Protein AF-A0A4W5LSY5-F1 (afdb_monomer)

Solvent-accessible surface area (backbone atoms only — not comparable to full-atom values): 12228 Å² total; per-residue (Å²): 112,78,74,50,32,33,84,91,42,57,64,73,54,24,40,56,47,40,54,52,48,24,56,45,24,57,75,40,75,76,63,89,66,45,65,59,53,52,45,72,42,43,55,82,35,62,44,92,88,44,58,68,70,41,32,51,39,46,38,52,29,52,27,24,40,42,63,31,48,46,79,80,46,57,73,52,45,33,53,54,48,46,53,61,67,71,50,79,75,55,84,86,47,49,65,52,51,49,50,31,51,30,45,67,15,65,42,31,52,43,54,80,68,37,63,93,53,46,43,63,50,50,55,54,42,59,72,77,52,77,46,48,72,54,33,52,25,48,27,29,26,40,66,63,42,38,84,59,33,62,93,48,36,49,62,50,52,53,52,47,40,49,46,57,76,68,60,86,55,65,64,41,39,56,36,42,50,48,31,54,31,28,32,39,78,60,74,52,67,42,78,90,37,47,65,58,48,52,56,40,40,66,55,46,36,73,38,78,92,39,24,68,63,33,50,54,40,51,53,48,43,52,67,73,76,104

pLDDT: mean 93.1, std 6.29, range [56.31, 98.56]

Secondary structure (DSSP, 8-state):
-GGGGSTTS-HHHHHHHHHHHHHHHHHSPPPTTHHHHHHHTTGGGSSTTS-HHHHHHHHHHHHHHHHHHGGGGTTHHHHHHHHHHH----GGGHHHHHHHHHHHTTTTT--TTTTTTHHHHHHHHHHH---HHHHHHHHHHHHHHGGGTGGGHHHHHHHHHHHHHH---HHHHHHHHHHHHHHHHTT---GGGHHHHHHHHHHHTTSGGGHHHHHHHHHHHHHHH-

Radius of gyration: 20.19 Å; Cα contacts (8 Å, |Δi|>4): 247; chains: 1; bounding box: 58×28×54 Å

Organism: NCBI:txid62062

Mean predicted aligned error: 4.37 Å

Structure (mmCIF, N/CA/C/O backbone):
data_AF-A0A4W5LSY5-F1
#
_entry.id   AF-A0A4W5LSY5-F1
#
loop_
_atom_site.group_PDB
_atom_site.id
_atom_site.type_symbol
_atom_site.label_atom_id
_atom_site.label_alt_id
_atom_site.label_comp_id
_atom_site.label_asym_id
_atom_site.label_entity_id
_atom_site.label_seq_id
_atom_site.pdbx_PDB_ins_code
_atom_site.Cartn_x
_atom_site.Cartn_y
_atom_site.Cartn_z
_atom_site.occupancy
_atom_site.B_iso_or_equiv
_atom_site.auth_seq_id
_atom_site.auth_comp_id
_atom_site.auth_asym_id
_atom_site.auth_atom_id
_atom_site.pdbx_PDB_model_num
ATOM 1 N N . SER A 1 1 ? -18.794 5.033 24.171 1.00 74.50 1 SER A N 1
ATOM 2 C CA . SER A 1 1 ? -18.333 3.796 24.847 1.00 74.50 1 SER A CA 1
ATOM 3 C C . SER A 1 1 ? -18.032 2.735 23.794 1.00 74.50 1 SER A C 1
ATOM 5 O O . SER A 1 1 ? -18.721 2.735 22.783 1.00 74.50 1 SER A O 1
ATOM 7 N N . LEU A 1 2 ? -17.062 1.825 24.000 1.00 81.31 2 LEU A N 1
ATOM 8 C CA . LEU A 1 2 ? -16.841 0.672 23.096 1.00 81.31 2 LEU A CA 1
ATOM 9 C C . LEU A 1 2 ? -18.107 -0.188 22.923 1.00 81.31 2 LEU A C 1
ATOM 11 O O . LEU A 1 2 ? -18.300 -0.796 21.879 1.00 81.31 2 LEU A O 1
ATOM 15 N N . GLN A 1 3 ? -19.007 -0.178 23.912 1.00 86.44 3 GLN A N 1
ATOM 16 C CA . GLN A 1 3 ? -20.310 -0.848 23.837 1.00 86.44 3 GLN A CA 1
ATOM 17 C C . GLN A 1 3 ? -21.167 -0.372 22.653 1.00 86.44 3 GLN A C 1
ATOM 19 O O . GLN A 1 3 ? -21.979 -1.135 22.148 1.00 86.44 3 GLN A O 1
ATOM 24 N N . GLU A 1 4 ? -20.976 0.860 22.175 1.00 90.06 4 GLU A N 1
ATOM 25 C CA . GLU A 1 4 ? -21.724 1.396 21.031 1.00 90.06 4 GLU A CA 1
ATOM 26 C C . GLU A 1 4 ? -21.206 0.881 19.672 1.00 90.06 4 GLU A C 1
ATOM 28 O O . GLU A 1 4 ? -21.852 1.115 18.650 1.00 90.06 4 GLU A O 1
ATOM 33 N N . LEU A 1 5 ? -20.060 0.183 19.658 1.00 91.06 5 LEU A N 1
ATOM 34 C CA . LEU A 1 5 ? -19.558 -0.566 18.501 1.00 91.06 5 LEU A CA 1
ATOM 35 C C . LEU A 1 5 ? -20.059 -2.014 18.470 1.00 91.06 5 LEU A C 1
ATOM 37 O O . LEU A 1 5 ? -19.794 -2.704 17.493 1.00 91.06 5 LEU A O 1
ATOM 41 N N . HIS A 1 6 ? -20.775 -2.484 19.497 1.00 90.50 6 HIS A N 1
ATOM 42 C CA . HIS A 1 6 ? -21.224 -3.875 19.574 1.00 90.50 6 HIS A CA 1
ATOM 43 C C . HIS A 1 6 ? -22.107 -4.260 18.368 1.00 90.50 6 HIS A C 1
ATOM 45 O O . HIS A 1 6 ? -22.901 -3.420 17.935 1.00 90.50 6 HIS A O 1
ATOM 51 N N . PRO A 1 7 ? -22.042 -5.509 17.860 1.00 88.81 7 PRO A N 1
ATOM 52 C CA . PRO A 1 7 ? -22.874 -5.972 16.742 1.00 88.81 7 PRO A CA 1
ATOM 53 C C . PRO A 1 7 ? -24.387 -5.779 16.922 1.00 88.81 7 PRO A C 1
ATOM 55 O O . PRO A 1 7 ? -25.099 -5.601 15.940 1.00 88.81 7 PRO A O 1
ATOM 58 N N . ASP A 1 8 ? -24.871 -5.735 18.167 1.00 90.12 8 ASP A N 1
ATOM 59 C CA . ASP A 1 8 ? -26.286 -5.468 18.482 1.00 90.12 8 ASP A CA 1
ATOM 60 C C . ASP A 1 8 ? -26.709 -4.005 18.232 1.00 90.12 8 ASP A C 1
ATOM 62 O O . ASP A 1 8 ? -27.898 -3.683 18.224 1.00 90.12 8 ASP A O 1
ATOM 66 N N . CYS A 1 9 ? -25.752 -3.089 18.054 1.00 93.44 9 CYS A N 1
ATOM 67 C CA . CYS A 1 9 ? -26.035 -1.700 17.715 1.00 93.44 9 CYS A CA 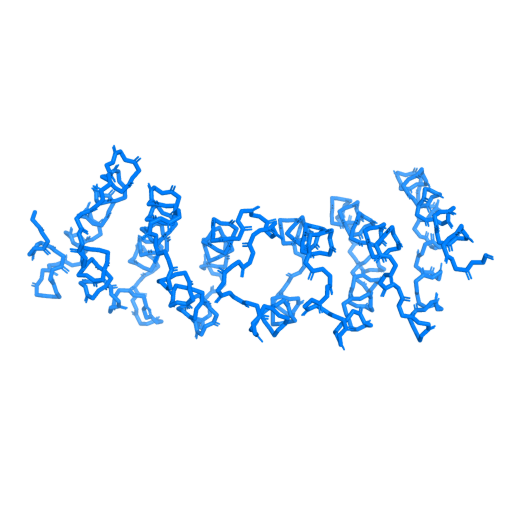1
ATOM 68 C C . CYS A 1 9 ? -26.321 -1.550 16.215 1.00 93.44 9 CYS A C 1
ATOM 70 O O . CYS A 1 9 ? -25.700 -2.192 15.372 1.00 93.44 9 CYS A O 1
ATOM 72 N N . GLY A 1 10 ? -27.205 -0.614 15.857 1.00 95.00 10 GLY A N 1
ATOM 73 C CA . GLY A 1 10 ? -27.471 -0.307 14.450 1.00 95.00 10 GLY A CA 1
ATOM 74 C C . GLY A 1 10 ? -26.207 0.139 13.702 1.00 95.00 10 GLY A C 1
ATOM 75 O O . GLY A 1 10 ? -25.429 0.946 14.214 1.00 95.00 10 GLY A O 1
ATOM 76 N N . LEU A 1 11 ? -26.032 -0.339 12.466 1.00 96.44 11 LEU A N 1
ATOM 77 C CA . LEU A 1 11 ? -24.827 -0.121 11.655 1.00 96.44 11 LEU A CA 1
ATOM 78 C C . LEU A 1 11 ? -24.445 1.361 11.513 1.00 96.44 11 LEU A C 1
ATOM 80 O O . LEU A 1 11 ? -23.285 1.724 11.675 1.00 96.44 11 LEU A O 1
ATOM 84 N N . SER A 1 12 ? -25.431 2.238 11.300 1.00 96.62 12 SER A N 1
ATOM 85 C CA . SER A 1 12 ? -25.218 3.692 11.232 1.00 96.62 12 SER A CA 1
ATOM 86 C C . SER A 1 12 ? -24.591 4.256 12.517 1.00 96.62 12 SER A C 1
ATOM 88 O O . SER A 1 12 ? -23.682 5.088 12.461 1.00 96.62 12 SER A O 1
ATOM 90 N N . ASN A 1 13 ? -25.014 3.761 13.687 1.00 96.44 13 ASN A N 1
ATOM 91 C CA . ASN A 1 13 ? -24.415 4.149 14.959 1.00 96.44 13 ASN A CA 1
ATOM 92 C C . ASN A 1 13 ? -22.980 3.629 15.082 1.00 96.44 13 ASN A C 1
ATOM 94 O O . ASN A 1 13 ? -22.098 4.384 15.485 1.00 96.44 13 ASN A O 1
ATOM 98 N N . ARG A 1 14 ? -22.738 2.374 14.689 1.00 97.81 14 ARG A N 1
ATOM 99 C CA . ARG A 1 14 ? -21.403 1.762 14.733 1.00 97.81 14 ARG A CA 1
ATOM 100 C C . ARG A 1 14 ? -20.413 2.516 13.843 1.00 97.81 14 ARG A C 1
ATOM 102 O O . ARG A 1 14 ? -19.342 2.869 14.319 1.00 97.81 14 ARG A O 1
ATOM 109 N N . ILE A 1 15 ? -20.802 2.884 12.618 1.00 98.06 15 ILE A N 1
ATOM 110 C CA . ILE A 1 15 ? -19.989 3.716 11.708 1.00 98.06 15 ILE A CA 1
ATOM 111 C C . ILE A 1 15 ? -19.655 5.071 12.347 1.00 98.06 15 ILE A C 1
ATOM 113 O O . ILE A 1 15 ? -18.497 5.487 12.368 1.00 98.06 15 ILE A O 1
ATOM 117 N N . ARG A 1 16 ? -20.653 5.761 12.918 1.00 97.19 16 ARG A N 1
ATOM 118 C CA . ARG A 1 16 ? -20.444 7.049 13.602 1.00 97.19 16 ARG A CA 1
ATOM 119 C C . ARG A 1 16 ? -19.440 6.922 14.749 1.00 97.19 16 ARG A C 1
ATOM 121 O O . ARG A 1 16 ? -18.574 7.780 14.908 1.00 97.19 16 ARG A O 1
ATOM 128 N N . VAL A 1 17 ? -19.563 5.869 15.552 1.00 97.38 17 VAL A N 1
ATOM 129 C CA . VAL A 1 17 ? -18.670 5.626 16.690 1.00 97.38 17 VAL A CA 1
ATOM 130 C C . VAL A 1 17 ? -17.277 5.225 16.208 1.00 97.38 17 VAL A C 1
ATOM 132 O O . VAL A 1 17 ? -16.305 5.731 16.758 1.00 97.38 17 VAL A O 1
ATOM 135 N N . ALA A 1 18 ? -17.155 4.411 15.157 1.00 97.75 18 ALA A N 1
ATOM 136 C CA . ALA A 1 18 ? -15.872 4.044 14.557 1.00 97.75 18 ALA A CA 1
ATOM 137 C C . ALA A 1 18 ? -15.110 5.291 14.090 1.00 97.75 18 ALA A C 1
ATOM 139 O O . ALA A 1 18 ? -13.951 5.473 14.455 1.00 97.75 18 ALA A O 1
ATOM 140 N N . ASN A 1 19 ? -15.794 6.216 13.409 1.00 97.00 19 ASN A N 1
ATOM 141 C CA . ASN A 1 19 ? -15.218 7.502 13.009 1.00 97.00 19 ASN A CA 1
ATOM 142 C C . ASN A 1 19 ? -14.761 8.343 14.211 1.00 97.00 19 ASN A C 1
ATOM 144 O O . ASN A 1 19 ? -13.682 8.927 14.179 1.00 97.00 19 ASN A O 1
ATOM 148 N N . HIS A 1 20 ? -15.524 8.359 15.306 1.00 96.81 20 HIS A N 1
ATOM 149 C CA . HIS A 1 20 ? -15.082 9.027 16.532 1.00 96.81 20 HIS A CA 1
ATOM 150 C C . HIS A 1 20 ? -13.834 8.363 17.145 1.00 96.81 20 HIS A C 1
ATOM 152 O O . HIS A 1 20 ? -12.939 9.047 17.644 1.00 96.81 20 HIS A O 1
ATOM 158 N N . VAL A 1 21 ? -13.739 7.030 17.089 1.00 97.25 21 VAL A N 1
ATOM 159 C CA . VAL A 1 21 ? -12.549 6.296 17.542 1.00 97.25 21 VAL A CA 1
ATOM 160 C C . VAL A 1 21 ? -11.339 6.603 16.655 1.00 97.25 21 VAL A C 1
ATOM 162 O O . VAL A 1 21 ? -10.236 6.689 17.190 1.00 97.25 21 VAL A O 1
ATOM 165 N N . CYS A 1 22 ? -11.514 6.864 15.353 1.00 97.81 22 CYS A N 1
ATOM 166 C CA . CYS A 1 22 ? -10.429 7.343 14.487 1.00 97.81 22 CYS A CA 1
ATOM 167 C C . CYS A 1 22 ? -9.788 8.629 15.030 1.00 97.81 22 CYS A C 1
ATOM 169 O O . CYS A 1 22 ? -8.560 8.732 15.092 1.00 97.81 22 CYS A O 1
ATOM 171 N N . ASP A 1 23 ? -10.604 9.600 15.448 1.00 96.94 23 ASP A N 1
ATOM 172 C CA . ASP A 1 23 ? -10.114 10.864 16.011 1.00 96.94 23 ASP A CA 1
ATOM 173 C C . ASP A 1 23 ? -9.365 10.632 17.327 1.00 96.94 23 ASP A C 1
ATOM 175 O O . ASP A 1 23 ? -8.285 11.185 17.553 1.00 96.94 23 ASP A O 1
ATOM 179 N N . LEU A 1 24 ? -9.900 9.757 18.184 1.00 96.75 24 LEU A N 1
ATOM 180 C CA . LEU A 1 24 ? -9.255 9.381 19.440 1.00 96.75 24 LEU A CA 1
ATOM 181 C C . LEU A 1 24 ? -7.926 8.660 19.211 1.00 96.75 24 LEU A C 1
ATOM 183 O O . LEU A 1 24 ? -6.966 8.958 19.917 1.00 96.75 24 LEU A O 1
ATOM 187 N N . ALA A 1 25 ? -7.852 7.754 18.234 1.00 96.81 25 ALA A N 1
ATOM 188 C CA . ALA A 1 25 ? -6.636 7.019 17.901 1.00 96.81 25 ALA A CA 1
ATOM 189 C C . ALA A 1 25 ? -5.509 7.963 17.469 1.00 96.81 25 ALA A C 1
ATOM 191 O O . ALA A 1 25 ? -4.360 7.760 17.849 1.00 96.81 25 ALA A O 1
ATOM 192 N N . LYS A 1 26 ? -5.838 9.021 16.720 1.00 94.56 26 LYS A N 1
ATOM 193 C CA . LYS A 1 26 ? -4.871 10.045 16.296 1.00 94.56 26 LYS A CA 1
ATOM 194 C C . LYS A 1 26 ? -4.453 10.967 17.442 1.00 94.56 26 LYS A C 1
ATOM 196 O O . LYS A 1 26 ? -3.302 11.389 17.494 1.00 94.56 26 LYS A O 1
ATOM 201 N N . ALA A 1 27 ? -5.375 11.295 18.346 1.00 95.69 27 ALA A N 1
ATOM 202 C CA . ALA A 1 27 ? -5.137 12.265 19.415 1.00 95.69 27 ALA A CA 1
ATOM 203 C C . ALA A 1 27 ? -4.533 11.659 20.692 1.00 95.69 27 ALA A C 1
ATOM 205 O O . ALA A 1 27 ? -3.927 12.376 21.489 1.00 95.69 27 ALA A O 1
ATOM 206 N N . LYS A 1 28 ? -4.747 10.364 20.940 1.00 95.50 28 LYS A N 1
ATOM 207 C CA . LYS A 1 28 ? -4.416 9.707 22.206 1.00 95.50 28 LYS A CA 1
ATOM 208 C C . LYS A 1 28 ? -3.778 8.350 21.967 1.00 95.50 28 LYS A C 1
ATOM 210 O O . LYS A 1 28 ? -4.092 7.636 21.016 1.00 95.50 28 LYS A O 1
ATOM 215 N N . LYS A 1 29 ? -2.915 7.964 22.902 1.00 95.88 29 LYS A N 1
ATOM 216 C CA . LYS A 1 29 ? -2.426 6.593 22.963 1.00 95.88 29 LYS A CA 1
ATOM 217 C C . LYS A 1 29 ? -3.415 5.734 23.730 1.00 95.88 29 LYS A C 1
ATOM 219 O O . LYS A 1 29 ? -3.854 6.115 24.813 1.00 95.88 29 LYS A O 1
ATOM 224 N N . PHE A 1 30 ? -3.756 4.599 23.149 1.00 95.50 30 PHE A N 1
ATOM 225 C CA . PHE A 1 30 ? -4.677 3.654 23.749 1.00 95.50 30 PHE A CA 1
ATOM 226 C C . PHE A 1 30 ? -4.017 2.908 24.912 1.00 95.50 30 PHE A C 1
ATOM 228 O O . PHE A 1 30 ? -2.787 2.809 25.008 1.00 95.50 30 PHE A O 1
ATOM 235 N N . GLU A 1 31 ? -4.850 2.435 25.832 1.00 94.38 31 GLU A N 1
ATOM 236 C CA . GLU A 1 31 ? -4.433 1.530 26.900 1.00 94.38 31 GLU A CA 1
ATOM 237 C C . GLU A 1 31 ? -4.079 0.153 26.320 1.00 94.38 31 GLU A C 1
ATOM 239 O O . GLU A 1 31 ? -4.335 -0.135 25.148 1.00 94.38 31 GLU A O 1
ATOM 244 N N . GLU A 1 32 ? -3.446 -0.689 27.131 1.00 90.81 32 GLU A N 1
ATOM 245 C CA . GLU A 1 32 ? -3.140 -2.067 26.749 1.00 90.81 32 GLU A CA 1
ATOM 246 C C . GLU A 1 32 ? -4.428 -2.816 26.358 1.00 90.81 32 GLU A C 1
ATOM 248 O O . GLU A 1 32 ? -5.484 -2.603 26.953 1.00 90.81 32 GLU A O 1
ATOM 253 N N . HIS A 1 33 ? -4.363 -3.646 25.316 1.00 93.50 33 HIS A N 1
ATOM 254 C CA . HIS A 1 33 ? -5.485 -4.416 24.757 1.00 93.50 33 HIS A CA 1
ATOM 255 C C . HIS A 1 33 ? -6.657 -3.628 24.151 1.00 93.50 33 HIS A C 1
ATOM 257 O O . HIS A 1 33 ? -7.589 -4.219 23.596 1.00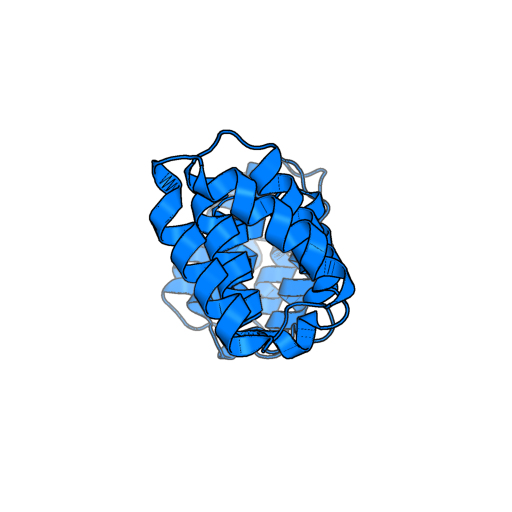 93.50 33 HIS A O 1
ATOM 263 N N . ALA A 1 34 ? -6.644 -2.296 24.219 1.00 95.50 34 ALA A N 1
ATOM 264 C CA . ALA A 1 34 ? -7.736 -1.492 23.684 1.00 95.50 34 ALA A CA 1
ATOM 265 C C . ALA A 1 34 ? -7.807 -1.549 22.148 1.00 95.50 34 ALA A C 1
ATOM 267 O O . ALA A 1 34 ? -8.901 -1.476 21.595 1.00 95.50 34 ALA A O 1
ATOM 268 N N . VAL A 1 35 ? -6.678 -1.723 21.452 1.00 96.81 35 VAL A N 1
ATOM 269 C CA . VAL A 1 35 ? -6.655 -1.878 19.987 1.00 96.81 35 VAL A CA 1
ATOM 270 C C . VAL A 1 35 ? -7.344 -3.179 19.572 1.00 96.81 35 VAL A C 1
ATOM 272 O O . VAL A 1 35 ? -8.189 -3.176 18.680 1.00 96.81 35 VAL A O 1
ATOM 275 N N . GLU A 1 36 ? -7.038 -4.276 20.256 1.00 96.19 36 GLU A N 1
ATOM 276 C CA . GLU A 1 36 ? -7.632 -5.590 20.024 1.00 96.19 36 GLU A CA 1
ATOM 277 C C . GLU A 1 36 ? -9.133 -5.585 20.338 1.00 96.19 36 GLU A C 1
ATOM 279 O O . GLU A 1 36 ? -9.929 -6.148 19.586 1.00 96.19 36 GLU A O 1
ATOM 284 N N . ALA A 1 37 ? -9.539 -4.899 21.412 1.00 96.00 37 ALA A N 1
ATOM 285 C CA . ALA A 1 37 ? -10.947 -4.731 21.762 1.00 96.00 37 ALA A CA 1
ATOM 286 C C . ALA A 1 37 ? -11.715 -3.912 20.713 1.00 96.00 37 ALA A C 1
ATOM 288 O O . ALA A 1 37 ? -12.840 -4.272 20.365 1.00 96.00 37 ALA A O 1
ATOM 289 N N . VAL A 1 38 ? -11.109 -2.838 20.189 1.00 96.62 38 VAL A N 1
ATOM 290 C CA . VAL A 1 38 ? -11.675 -2.060 19.077 1.00 96.62 38 VAL A CA 1
ATOM 291 C C . VAL A 1 38 ? -11.824 -2.942 17.842 1.00 96.62 38 VAL A C 1
ATOM 293 O O . VAL A 1 38 ? -12.909 -2.977 17.272 1.00 96.62 38 VAL A O 1
ATOM 296 N N . TRP A 1 39 ? -10.773 -3.676 17.455 1.00 96.69 39 TRP A N 1
ATOM 297 C CA . TRP A 1 39 ? -10.806 -4.560 16.288 1.00 96.69 39 TRP A CA 1
ATOM 298 C C . TRP A 1 39 ? -11.920 -5.604 16.395 1.00 96.69 39 TRP A C 1
ATOM 300 O O . TRP A 1 39 ? -12.760 -5.704 15.505 1.00 96.69 39 TRP A O 1
ATOM 310 N N . LYS A 1 40 ? -11.993 -6.318 17.523 1.00 95.94 40 LYS A N 1
ATOM 311 C CA . LYS A 1 40 ? -13.026 -7.333 17.765 1.00 95.94 40 LYS A CA 1
ATOM 312 C C . LYS A 1 40 ? -14.448 -6.771 17.671 1.00 95.94 40 LYS A C 1
ATOM 314 O O . LYS A 1 40 ? -15.377 -7.494 17.332 1.00 95.94 40 LYS A O 1
ATOM 319 N N . ALA A 1 41 ? -14.633 -5.491 17.986 1.00 96.56 41 ALA A N 1
ATOM 320 C CA . ALA A 1 41 ? -15.931 -4.836 17.902 1.00 96.56 41 ALA A CA 1
ATOM 321 C C . ALA A 1 41 ? -16.318 -4.407 16.476 1.00 96.56 41 ALA A C 1
ATOM 323 O O . ALA A 1 41 ? -17.458 -3.997 16.279 1.00 96.56 41 ALA A O 1
ATOM 324 N N . VAL A 1 42 ? -15.402 -4.445 15.502 1.00 96.56 42 VAL A N 1
ATOM 325 C CA . VAL A 1 42 ? -15.648 -3.959 14.132 1.00 96.56 42 VAL A CA 1
ATOM 326 C C . VAL A 1 42 ? -15.269 -4.956 13.036 1.00 96.56 42 VAL A C 1
ATOM 328 O O . VAL A 1 42 ? -15.517 -4.675 11.869 1.00 96.56 42 VAL A O 1
ATOM 331 N N . GLU A 1 43 ? -14.674 -6.105 13.364 1.00 95.88 43 GLU A N 1
ATOM 332 C CA . GLU A 1 43 ? -14.208 -7.071 12.359 1.00 95.88 43 GLU A CA 1
ATOM 333 C C . GLU A 1 43 ? -15.338 -7.596 11.458 1.00 95.88 43 GLU A C 1
ATOM 335 O O . GLU A 1 43 ? -15.134 -7.788 10.263 1.00 95.88 43 GLU A O 1
ATOM 340 N N . ASP A 1 44 ? -16.560 -7.718 11.986 1.00 95.56 44 ASP A N 1
ATOM 341 C CA . ASP A 1 44 ? -17.754 -8.114 11.229 1.00 95.56 44 ASP A CA 1
ATOM 342 C C . ASP A 1 44 ? -18.257 -7.034 10.255 1.00 95.56 44 ASP A C 1
ATOM 344 O O . ASP A 1 44 ? -19.079 -7.324 9.387 1.00 95.56 44 ASP A O 1
ATOM 348 N N . MET A 1 45 ? -17.781 -5.790 10.389 1.00 96.12 45 MET A N 1
ATOM 349 C CA . MET A 1 45 ? -18.075 -4.701 9.454 1.00 96.12 45 MET A CA 1
ATOM 350 C C . MET A 1 45 ? -17.151 -4.724 8.225 1.00 96.12 45 MET A C 1
ATOM 352 O O . MET A 1 45 ? -17.439 -4.029 7.253 1.00 96.12 45 MET A O 1
ATOM 356 N N . LEU A 1 46 ? -16.068 -5.514 8.247 1.00 95.25 46 LEU A N 1
ATOM 357 C CA . LEU A 1 46 ? -15.128 -5.695 7.135 1.00 95.25 46 LEU A CA 1
ATOM 358 C C . LEU A 1 46 ? -15.332 -7.062 6.458 1.00 95.25 46 LEU A C 1
ATOM 360 O O . LEU A 1 46 ? -14.409 -7.868 6.353 1.00 95.25 46 LEU A O 1
ATOM 364 N N . THR A 1 47 ? -16.554 -7.327 5.992 1.00 93.00 47 THR A N 1
ATOM 365 C CA . THR A 1 47 ? -16.875 -8.512 5.179 1.00 93.00 47 THR A CA 1
ATOM 366 C C . THR A 1 47 ? -17.500 -8.107 3.842 1.00 93.00 47 THR A C 1
ATOM 368 O O . THR A 1 47 ? -18.092 -7.027 3.761 1.00 93.00 47 THR A O 1
ATOM 371 N N . PRO A 1 48 ? -17.405 -8.937 2.785 1.00 90.94 48 PRO A N 1
ATOM 372 C CA . PRO A 1 48 ? -17.966 -8.612 1.470 1.0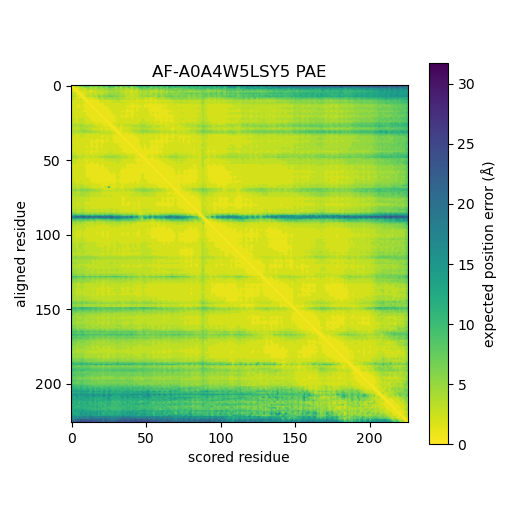0 90.94 48 PRO A CA 1
ATOM 373 C C . PRO A 1 48 ? -19.480 -8.342 1.469 1.00 90.94 48 PRO A C 1
ATOM 375 O O . PRO A 1 48 ? -19.982 -7.660 0.580 1.00 90.94 48 PRO A O 1
ATOM 378 N N . GLU A 1 49 ? -20.215 -8.867 2.453 1.00 91.31 49 GLU A N 1
ATOM 379 C CA . GLU A 1 49 ? -21.668 -8.709 2.585 1.00 91.31 49 GLU A CA 1
ATOM 380 C C . GLU A 1 49 ? -22.074 -7.347 3.164 1.00 91.31 49 GLU A C 1
ATOM 382 O O . GLU A 1 49 ? -23.225 -6.931 3.020 1.00 91.31 49 GLU A O 1
ATOM 387 N N . GLN A 1 50 ? -21.151 -6.657 3.838 1.00 94.75 50 GLN A N 1
ATOM 388 C CA . GLN A 1 50 ? -21.406 -5.351 4.440 1.00 94.75 50 GLN A CA 1
ATOM 389 C C . GLN A 1 50 ? -21.417 -4.253 3.376 1.00 94.75 50 GLN A C 1
ATOM 391 O O . GLN A 1 50 ? -20.695 -4.357 2.382 1.00 94.75 50 GLN A O 1
ATOM 396 N N . PRO A 1 51 ? -22.187 -3.168 3.569 1.00 95.38 51 PRO A N 1
ATOM 397 C CA . PRO A 1 51 ? -22.193 -2.057 2.629 1.00 95.38 51 PRO A CA 1
ATOM 398 C C . PRO A 1 51 ? -20.837 -1.322 2.625 1.00 95.38 51 PRO A C 1
ATOM 400 O O . PRO A 1 51 ? -20.144 -1.317 3.651 1.00 95.38 51 PRO A O 1
ATOM 403 N N . PRO A 1 52 ? -20.455 -0.669 1.510 1.00 95.81 52 PRO A N 1
ATOM 404 C CA . PRO A 1 52 ? -19.153 -0.011 1.372 1.00 95.81 52 PRO A CA 1
ATOM 405 C C . PRO A 1 52 ? -18.854 0.988 2.491 1.00 95.81 52 PRO A C 1
ATOM 407 O O . PRO A 1 52 ? -17.743 1.026 3.008 1.00 95.81 52 PRO A O 1
ATOM 410 N N . GLU A 1 53 ? -19.853 1.739 2.956 1.00 96.38 53 GLU A N 1
ATOM 411 C CA . GLU A 1 53 ? -19.689 2.718 4.033 1.00 96.38 53 GLU A CA 1
ATOM 412 C C . GLU A 1 53 ? -19.213 2.078 5.344 1.00 96.38 53 GLU A C 1
ATOM 414 O O . GLU A 1 53 ? -18.458 2.698 6.094 1.00 96.38 53 GLU A O 1
ATOM 419 N N . ALA A 1 54 ? -19.632 0.841 5.626 1.00 96.81 54 ALA A N 1
ATOM 420 C CA . ALA A 1 54 ? -19.179 0.100 6.797 1.00 96.81 54 ALA A CA 1
ATOM 421 C C . ALA A 1 54 ? -17.729 -0.365 6.632 1.00 96.81 54 ALA A C 1
ATOM 423 O O . ALA A 1 54 ? -16.909 -0.136 7.522 1.00 96.81 54 ALA A O 1
ATOM 424 N N . ARG A 1 55 ? -17.397 -0.946 5.474 1.00 97.19 55 ARG A N 1
ATOM 425 C CA . ARG A 1 55 ? -16.052 -1.463 5.178 1.00 97.19 55 ARG A CA 1
ATOM 426 C C . ARG A 1 55 ? -15.019 -0.335 5.135 1.00 97.19 55 ARG A C 1
ATOM 428 O O . ARG A 1 55 ? -13.984 -0.425 5.795 1.00 97.19 55 ARG A O 1
ATOM 435 N N . HIS A 1 56 ? -15.339 0.773 4.464 1.00 97.38 56 HIS A N 1
ATOM 436 C CA . HIS A 1 56 ? -14.509 1.980 4.428 1.00 97.38 56 HIS A CA 1
ATOM 437 C C . HIS A 1 56 ? -14.298 2.563 5.832 1.00 97.38 56 HIS A C 1
ATOM 439 O O . HIS A 1 56 ? -13.181 2.948 6.173 1.00 97.38 56 HIS A O 1
ATOM 445 N N . ALA A 1 57 ? -15.326 2.577 6.693 1.00 97.81 57 ALA A N 1
ATOM 446 C CA . ALA A 1 57 ? -15.169 3.033 8.076 1.00 97.81 57 ALA A CA 1
ATOM 447 C C . ALA A 1 57 ? -14.162 2.175 8.863 1.00 97.81 57 ALA A C 1
ATOM 449 O O . ALA A 1 57 ? -13.364 2.720 9.628 1.00 97.81 57 ALA A O 1
ATOM 450 N N . VAL A 1 58 ? -14.142 0.852 8.649 1.00 97.81 58 VAL A N 1
ATOM 451 C CA . VAL A 1 58 ? -13.145 -0.032 9.278 1.00 97.81 58 VAL A CA 1
ATOM 452 C C . VAL A 1 58 ? -11.745 0.207 8.715 1.00 97.81 58 VAL A C 1
ATOM 454 O O . VAL A 1 58 ? -10.798 0.320 9.490 1.00 97.81 58 VAL A O 1
ATOM 457 N N . LEU A 1 59 ? -11.586 0.337 7.395 1.00 97.94 59 LEU A N 1
ATOM 458 C CA . LEU A 1 59 ? -10.282 0.621 6.779 1.00 97.94 59 LEU A CA 1
ATOM 459 C C . LEU A 1 59 ? -9.714 1.971 7.256 1.00 97.94 59 LEU A C 1
ATOM 461 O O . LEU A 1 59 ? -8.541 2.062 7.627 1.00 97.94 59 LEU A O 1
ATOM 465 N N . LEU A 1 60 ? -10.555 3.004 7.349 1.00 98.25 60 LEU A N 1
ATOM 466 C CA . LEU A 1 60 ? -10.184 4.301 7.920 1.00 98.25 60 LEU A CA 1
ATOM 467 C C . LEU A 1 60 ? -9.769 4.190 9.392 1.00 98.25 60 LEU A C 1
ATOM 469 O O . LEU A 1 60 ? -8.794 4.824 9.806 1.00 98.25 60 LEU A O 1
ATOM 473 N N . LEU A 1 61 ? -10.474 3.370 10.172 1.00 98.50 61 LEU A N 1
ATOM 474 C CA . LEU A 1 61 ? -10.148 3.105 11.570 1.00 98.50 61 LEU A CA 1
ATOM 475 C C . LEU A 1 61 ? -8.809 2.380 11.722 1.00 98.50 61 LEU A C 1
ATOM 477 O O . LEU A 1 61 ? -7.979 2.818 12.519 1.00 98.50 61 LEU A O 1
ATOM 481 N N . LEU A 1 62 ? -8.554 1.340 10.923 1.00 98.38 62 LEU A N 1
ATOM 482 C CA . LEU A 1 62 ? -7.266 0.645 10.893 1.00 98.38 62 LEU A CA 1
ATOM 483 C C . LEU A 1 62 ? -6.128 1.619 10.586 1.00 98.38 62 LEU A C 1
ATOM 485 O O . LEU A 1 62 ? -5.157 1.695 11.339 1.00 98.38 62 LEU A O 1
ATOM 489 N N . ARG A 1 63 ? -6.279 2.431 9.535 1.00 98.56 63 ARG A N 1
ATOM 490 C CA . ARG A 1 63 ? -5.307 3.470 9.177 1.00 98.56 63 ARG A CA 1
ATOM 491 C C . ARG A 1 63 ? -5.060 4.439 10.338 1.00 98.56 63 ARG A C 1
ATOM 493 O O . ARG A 1 63 ? -3.908 4.735 10.653 1.00 98.56 63 ARG A O 1
ATOM 500 N N . ALA A 1 64 ? -6.121 4.932 10.978 1.00 98.56 64 ALA A N 1
ATOM 501 C CA . ALA A 1 64 ? -6.021 5.878 12.088 1.00 98.56 64 ALA A CA 1
ATOM 502 C C . ALA A 1 64 ? -5.319 5.273 13.315 1.00 98.56 64 ALA A C 1
ATOM 504 O O . ALA A 1 64 ? -4.498 5.944 13.938 1.00 98.56 64 ALA A O 1
ATOM 505 N N . ILE A 1 65 ? -5.597 4.006 13.635 1.00 98.44 65 ILE A N 1
ATOM 506 C CA . ILE A 1 65 ? -4.916 3.259 14.700 1.00 98.44 65 ILE A CA 1
ATOM 507 C C . ILE A 1 65 ? -3.434 3.097 14.369 1.00 98.44 65 ILE A C 1
ATOM 509 O O . ILE A 1 65 ? -2.593 3.411 15.206 1.00 98.44 65 ILE A O 1
ATOM 513 N N . ILE A 1 66 ? -3.099 2.670 13.153 1.00 98.12 66 ILE A N 1
ATOM 514 C CA . ILE A 1 66 ? -1.710 2.462 12.727 1.00 98.12 66 ILE A CA 1
ATOM 515 C C . ILE A 1 66 ? -0.890 3.745 12.854 1.00 98.12 66 ILE A C 1
ATOM 517 O O . ILE A 1 66 ? 0.147 3.755 13.517 1.00 98.12 66 ILE A O 1
ATOM 521 N N . GLN A 1 67 ? -1.394 4.848 12.300 1.00 97.25 67 GLN A N 1
ATOM 522 C CA . GLN A 1 67 ? -0.717 6.144 12.363 1.00 97.25 67 GLN A CA 1
ATOM 523 C C . GLN A 1 67 ? -0.662 6.701 13.790 1.00 97.25 67 GLN A C 1
ATOM 525 O O . GLN A 1 67 ? 0.348 7.258 14.215 1.00 97.25 67 GLN A O 1
ATOM 530 N N . GLY A 1 68 ? -1.761 6.569 14.532 1.00 97.31 68 GLY A N 1
ATOM 531 C CA . GLY A 1 68 ? -1.914 7.163 15.852 1.00 97.31 68 GLY A CA 1
ATOM 532 C C . GLY A 1 68 ? -1.159 6.421 16.950 1.00 97.31 68 GLY A C 1
ATOM 533 O O . GLY A 1 68 ? -0.604 7.050 17.851 1.00 97.31 68 GLY A O 1
ATOM 534 N N . GLN A 1 69 ? -1.085 5.090 16.880 1.00 96.62 69 GLN A N 1
ATOM 535 C CA . GLN A 1 69 ? -0.412 4.273 17.889 1.00 96.62 69 GLN A CA 1
ATOM 536 C C . GLN A 1 69 ? 1.083 4.105 17.584 1.00 96.62 69 GLN A C 1
ATOM 538 O O . GLN A 1 69 ? 1.889 4.243 18.512 1.00 96.62 69 GLN A O 1
ATOM 543 N N . GLY A 1 70 ? 1.462 3.956 16.308 1.00 93.44 70 GLY A N 1
ATOM 544 C CA . GLY A 1 70 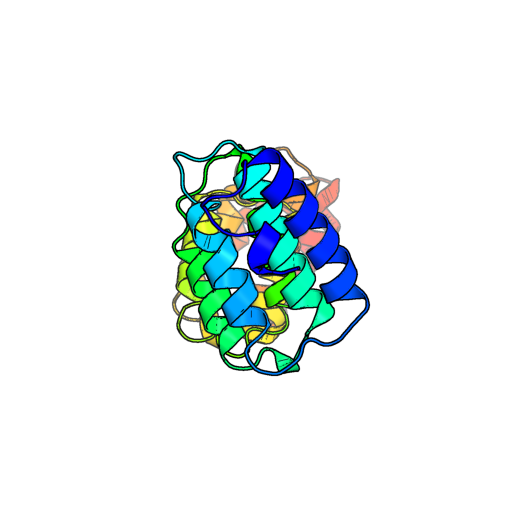? 2.855 3.855 15.862 1.00 93.44 70 GLY A CA 1
ATOM 545 C C . GLY A 1 70 ? 3.550 2.598 16.393 1.00 93.44 70 GLY A C 1
ATOM 546 O O . GLY A 1 70 ? 2.954 1.522 16.431 1.00 93.44 70 GLY A O 1
ATOM 547 N N . GLU A 1 71 ? 4.791 2.741 16.863 1.00 91.38 71 GLU A N 1
ATOM 548 C CA . GLU A 1 71 ? 5.627 1.636 17.370 1.00 91.38 71 GLU A CA 1
ATOM 549 C C . GLU A 1 71 ? 4.968 0.816 18.494 1.00 91.38 71 GLU A C 1
ATOM 551 O O . GLU A 1 71 ? 5.232 -0.377 18.630 1.00 91.38 71 GLU A O 1
ATOM 556 N N . ARG A 1 72 ? 4.042 1.413 19.262 1.00 93.75 72 ARG A N 1
ATOM 557 C CA . ARG A 1 72 ? 3.303 0.724 20.336 1.00 93.75 72 ARG A CA 1
ATOM 558 C C . ARG A 1 72 ? 2.426 -0.431 19.852 1.00 93.75 72 ARG A C 1
ATOM 560 O O . ARG A 1 72 ? 1.982 -1.214 20.684 1.00 93.75 72 ARG A O 1
ATOM 567 N N . LEU A 1 73 ? 2.155 -0.528 18.550 1.00 95.94 73 LEU A N 1
ATOM 568 C CA . LEU A 1 73 ? 1.436 -1.672 17.998 1.00 95.94 73 LEU A CA 1
ATOM 569 C C . LEU A 1 73 ? 2.230 -2.975 18.112 1.00 95.94 73 LEU A C 1
ATOM 571 O O . LEU A 1 73 ? 1.618 -4.031 18.259 1.00 95.94 73 LEU A O 1
ATOM 575 N N . GLY A 1 74 ? 3.565 -2.915 18.038 1.00 95.94 74 GLY A N 1
ATOM 576 C CA . GLY A 1 74 ? 4.412 -4.106 18.072 1.00 95.94 74 GLY A CA 1
ATOM 577 C C . GLY A 1 74 ? 3.901 -5.206 17.118 1.00 95.94 74 GLY A C 1
ATOM 578 O O . GLY A 1 74 ? 3.582 -4.905 15.963 1.00 95.94 74 GLY A O 1
ATOM 579 N N . PRO A 1 75 ? 3.733 -6.457 17.591 1.00 96.12 75 PRO A N 1
ATOM 580 C CA . PRO A 1 75 ? 3.256 -7.578 16.775 1.00 96.12 75 PRO A CA 1
ATOM 581 C C . PRO A 1 75 ? 1.866 -7.402 16.142 1.00 96.12 75 PRO A C 1
ATOM 583 O O . PRO A 1 75 ? 1.555 -8.091 15.170 1.00 96.12 75 PRO A O 1
ATOM 586 N N . LEU A 1 76 ? 1.025 -6.474 16.627 1.00 97.31 76 LEU A N 1
ATOM 587 C CA . LEU A 1 76 ? -0.270 -6.188 15.989 1.00 97.31 76 LEU A CA 1
ATOM 588 C C . LEU A 1 76 ? -0.107 -5.668 14.555 1.00 97.31 76 LEU A C 1
ATOM 590 O O . LEU A 1 76 ? -1.044 -5.759 13.764 1.00 97.31 76 LEU A O 1
ATOM 594 N N . ARG A 1 77 ? 1.083 -5.176 14.186 1.00 98.00 77 ARG A N 1
ATOM 595 C CA . ARG A 1 77 ? 1.412 -4.835 12.798 1.00 98.00 77 ARG A CA 1
ATOM 596 C C . ARG A 1 77 ? 1.255 -6.036 11.862 1.00 98.00 77 ARG A C 1
ATOM 598 O O . ARG A 1 77 ? 0.589 -5.902 10.840 1.00 98.00 77 ARG A O 1
ATOM 605 N N . ALA A 1 78 ? 1.776 -7.207 12.239 1.00 97.81 78 ALA A N 1
ATOM 606 C CA . ALA A 1 78 ? 1.610 -8.443 11.465 1.00 97.81 78 ALA A CA 1
ATOM 607 C C . ALA A 1 78 ? 0.134 -8.845 11.354 1.00 97.81 78 ALA A C 1
ATOM 609 O O . ALA A 1 78 ? -0.337 -9.252 10.293 1.00 97.81 78 ALA A O 1
ATOM 610 N N . PHE A 1 79 ? -0.620 -8.685 12.446 1.00 97.31 79 PHE A N 1
ATOM 611 C CA . PHE A 1 79 ? -2.051 -8.968 12.459 1.00 97.31 79 PHE A CA 1
ATOM 612 C C . PHE A 1 79 ? -2.817 -8.075 11.473 1.00 97.31 79 PHE A C 1
ATOM 614 O O . PHE A 1 79 ? -3.541 -8.584 10.619 1.00 97.31 79 PHE A O 1
ATOM 621 N N . PHE A 1 80 ? -2.619 -6.755 11.525 1.00 97.75 80 PHE A N 1
ATOM 622 C CA . PHE A 1 80 ? -3.265 -5.835 10.587 1.00 97.75 80 PHE A CA 1
ATOM 623 C C . PHE A 1 80 ? -2.789 -6.022 9.150 1.00 97.75 80 PHE A C 1
ATOM 625 O O . PHE A 1 80 ? -3.599 -5.890 8.234 1.00 97.75 80 PHE A O 1
ATOM 632 N N . PHE A 1 81 ? -1.523 -6.391 8.943 1.00 98.00 81 PHE A N 1
ATOM 633 C CA . PHE A 1 81 ? -1.036 -6.768 7.621 1.00 98.00 81 PHE A CA 1
ATOM 634 C C . PHE A 1 81 ? -1.792 -7.974 7.067 1.00 98.00 81 PHE A C 1
ATOM 636 O O . PHE A 1 81 ? -2.255 -7.949 5.929 1.00 98.00 81 PHE A O 1
ATOM 643 N N . LYS A 1 82 ? -1.984 -9.010 7.887 1.00 96.25 82 LYS A N 1
ATOM 644 C CA . LYS A 1 82 ? -2.754 -10.192 7.505 1.00 96.25 82 LYS A CA 1
ATOM 645 C C . LYS A 1 82 ? -4.204 -9.845 7.174 1.00 96.25 82 LYS A C 1
ATOM 647 O O . LYS A 1 82 ? -4.704 -10.309 6.155 1.00 96.25 82 LYS A O 1
ATOM 652 N N . VAL A 1 83 ? -4.848 -8.993 7.978 1.00 95.38 83 VAL A N 1
ATOM 653 C CA . VAL A 1 83 ? -6.206 -8.494 7.699 1.00 95.38 83 VAL A CA 1
ATOM 654 C C . VAL A 1 83 ? -6.267 -7.868 6.310 1.00 95.38 83 VAL A C 1
ATOM 656 O O . VAL A 1 83 ? -7.100 -8.270 5.504 1.00 95.38 83 VAL A O 1
ATOM 659 N N . ILE A 1 84 ? -5.367 -6.931 5.986 1.00 94.31 84 ILE A N 1
ATOM 660 C CA . ILE A 1 84 ? -5.398 -6.304 4.662 1.00 94.31 84 ILE A CA 1
ATOM 661 C C . ILE A 1 84 ? -4.986 -7.261 3.552 1.00 94.31 84 ILE A C 1
ATOM 663 O O . ILE A 1 84 ? -5.538 -7.148 2.469 1.00 94.31 84 ILE A O 1
ATOM 667 N N . ARG A 1 85 ? -4.055 -8.194 3.762 1.00 93.31 85 ARG A N 1
ATOM 668 C CA . ARG A 1 85 ? -3.625 -9.153 2.735 1.00 93.31 85 ARG A CA 1
ATOM 669 C C . ARG A 1 85 ? -4.745 -10.124 2.378 1.00 93.31 85 ARG A C 1
ATOM 671 O O . ARG A 1 85 ? -5.023 -10.300 1.195 1.00 93.31 85 ARG A O 1
ATOM 678 N N . ASP A 1 86 ? -5.381 -10.707 3.388 1.00 91.44 86 ASP A N 1
ATOM 679 C CA . ASP A 1 86 ? -6.379 -11.767 3.230 1.00 91.44 86 ASP A CA 1
ATOM 680 C C . ASP A 1 86 ? -7.765 -11.199 2.866 1.00 91.44 86 ASP A C 1
ATOM 682 O O . ASP A 1 86 ? -8.626 -11.932 2.375 1.00 91.44 86 ASP A O 1
ATOM 686 N N . TYR A 1 87 ? -7.981 -9.890 3.057 1.00 88.00 87 TYR A N 1
ATOM 687 C CA . TYR A 1 87 ? -9.193 -9.205 2.615 1.00 88.00 87 TYR A CA 1
ATOM 688 C C . TYR A 1 87 ? -9.365 -9.315 1.096 1.00 88.00 87 TYR A C 1
ATOM 690 O O . TYR A 1 87 ? -8.548 -8.800 0.326 1.00 88.00 87 TYR A O 1
ATOM 698 N N . GLN A 1 88 ? -10.444 -9.978 0.672 1.00 78.19 88 GLN A N 1
ATOM 699 C CA . GLN A 1 88 ? -10.832 -10.091 -0.731 1.00 78.19 88 GLN A CA 1
ATOM 700 C C . GLN A 1 88 ? -11.456 -8.765 -1.179 1.00 78.19 88 GLN A C 1
ATOM 702 O O . GLN A 1 88 ? -12.540 -8.415 -0.711 1.00 78.19 88 GLN A O 1
ATOM 707 N N . PRO A 1 89 ? -10.781 -7.994 -2.041 1.00 67.12 89 PRO A N 1
ATOM 708 C CA . PRO A 1 89 ? -11.187 -6.623 -2.294 1.00 67.12 89 PRO A CA 1
ATOM 709 C C . PRO A 1 89 ? -12.415 -6.548 -3.209 1.00 67.12 89 PRO A C 1
ATOM 711 O O . PRO A 1 89 ? -12.445 -7.170 -4.272 1.00 67.12 89 PRO A O 1
ATOM 714 N N . SER A 1 90 ? -13.374 -5.691 -2.847 1.00 75.75 90 SER A N 1
ATOM 715 C CA . SER A 1 90 ? -14.191 -4.990 -3.843 1.00 75.75 90 SER A CA 1
ATOM 716 C C . SER A 1 90 ? -13.325 -3.909 -4.497 1.00 75.75 90 SER A C 1
ATOM 718 O O . SER A 1 90 ? -12.482 -3.301 -3.832 1.00 75.75 90 SER A O 1
ATOM 720 N N . ASN A 1 91 ? -13.524 -3.636 -5.790 1.00 84.38 91 ASN A N 1
ATOM 721 C CA . ASN A 1 91 ? -12.768 -2.591 -6.495 1.00 84.38 91 ASN A CA 1
ATOM 722 C C . ASN A 1 91 ? -12.897 -1.214 -5.821 1.00 84.38 91 ASN A C 1
ATOM 724 O O . ASN A 1 91 ? -11.973 -0.408 -5.901 1.00 84.38 91 ASN A O 1
ATOM 728 N N . GLU A 1 92 ? -14.019 -0.951 -5.147 1.00 90.50 92 GLU A N 1
ATOM 729 C CA . GLU A 1 92 ? -14.264 0.311 -4.440 1.00 90.50 92 GLU A CA 1
ATOM 730 C C . GLU A 1 92 ? -13.406 0.482 -3.173 1.00 90.50 92 GLU A C 1
ATOM 732 O O . GLU A 1 92 ? -13.095 1.612 -2.810 1.00 90.50 92 GLU A O 1
ATOM 737 N N . ASP A 1 93 ? -12.923 -0.616 -2.575 1.00 94.38 93 ASP A N 1
ATOM 738 C CA . ASP A 1 93 ? -12.144 -0.586 -1.330 1.00 94.38 93 ASP A CA 1
ATOM 739 C C . ASP A 1 93 ? -10.626 -0.467 -1.578 1.00 94.38 93 ASP A C 1
ATOM 741 O O . ASP A 1 93 ? -9.846 -0.266 -0.642 1.00 94.38 93 ASP A O 1
ATOM 745 N N . LEU A 1 94 ? -10.168 -0.643 -2.827 1.00 93.44 94 LEU A N 1
ATOM 746 C CA . LEU A 1 94 ? -8.741 -0.774 -3.158 1.00 93.44 94 LEU A CA 1
ATOM 747 C C . LEU A 1 94 ? -7.913 0.440 -2.727 1.00 93.44 94 LEU A C 1
ATOM 749 O O . LEU A 1 94 ? -6.791 0.273 -2.246 1.00 93.44 94 LEU A O 1
ATOM 753 N N . SER A 1 95 ? -8.476 1.642 -2.872 1.00 94.50 95 SER A N 1
ATOM 754 C CA . SER A 1 95 ? -7.829 2.893 -2.468 1.00 94.50 95 SER A CA 1
ATOM 755 C C . SER A 1 95 ? -7.584 2.923 -0.958 1.00 94.50 95 SER A C 1
ATOM 757 O O . SER A 1 95 ? -6.450 3.091 -0.510 1.00 94.50 95 SER A O 1
ATOM 759 N N . ASP A 1 96 ? -8.622 2.677 -0.158 1.00 95.94 96 ASP A N 1
ATOM 760 C CA . ASP A 1 96 ? -8.516 2.700 1.303 1.00 95.94 96 ASP A CA 1
ATOM 761 C C . ASP A 1 96 ? -7.629 1.566 1.828 1.00 95.94 96 ASP A C 1
ATOM 763 O O . ASP A 1 96 ? -6.822 1.770 2.738 1.00 95.94 96 ASP A O 1
ATOM 767 N N . ARG A 1 97 ? -7.701 0.381 1.211 1.00 95.69 97 ARG A N 1
ATOM 768 C CA . ARG A 1 97 ? -6.834 -0.760 1.534 1.00 95.69 97 ARG A CA 1
ATOM 769 C C . ARG A 1 97 ? -5.356 -0.434 1.282 1.00 95.69 97 ARG A C 1
ATOM 771 O O . ARG A 1 97 ? -4.516 -0.757 2.125 1.00 95.69 97 ARG A O 1
ATOM 778 N N . LEU A 1 98 ? -5.032 0.239 0.172 1.00 96.94 98 LEU A N 1
ATOM 779 C CA . LEU A 1 98 ? -3.667 0.700 -0.109 1.00 96.94 98 LEU A CA 1
ATOM 780 C C . LEU A 1 98 ? -3.203 1.744 0.913 1.00 96.94 98 LEU A C 1
ATOM 782 O O . LEU A 1 98 ? -2.058 1.703 1.355 1.00 96.94 98 LEU A O 1
ATOM 786 N N . GLU A 1 99 ? -4.081 2.653 1.334 1.00 97.94 99 GLU A N 1
ATOM 787 C CA . GLU A 1 99 ? -3.750 3.658 2.349 1.00 97.94 99 GLU A CA 1
ATOM 788 C C . GLU A 1 99 ? -3.464 3.038 3.726 1.00 97.94 99 GLU A C 1
ATOM 790 O O . GLU A 1 99 ? -2.583 3.519 4.444 1.00 97.94 99 GLU A O 1
ATOM 795 N N . VAL A 1 100 ? -4.145 1.944 4.090 1.00 98.06 100 VAL A N 1
ATOM 796 C CA . VAL A 1 100 ? -3.808 1.159 5.291 1.00 98.06 100 VAL A CA 1
ATOM 797 C C . VAL A 1 100 ? -2.425 0.521 5.145 1.00 98.06 100 VAL A C 1
ATOM 799 O O . VAL A 1 100 ? -1.606 0.639 6.056 1.00 98.06 100 VAL A O 1
ATOM 802 N N . PHE A 1 101 ? -2.123 -0.094 3.995 1.00 98.00 101 PHE A N 1
ATOM 803 C CA . PHE A 1 101 ? -0.800 -0.672 3.728 1.00 98.00 101 PHE A CA 1
ATOM 804 C C . PHE A 1 101 ? 0.319 0.377 3.789 1.00 98.00 101 PHE A C 1
ATOM 806 O O . PHE A 1 101 ? 1.343 0.164 4.441 1.00 98.00 101 PHE A O 1
ATOM 813 N N . LYS A 1 102 ? 0.109 1.541 3.166 1.00 98.50 102 LYS A N 1
ATOM 814 C CA . LYS A 1 102 ? 1.024 2.689 3.206 1.00 98.50 102 LYS A CA 1
ATOM 815 C C . LYS A 1 102 ? 1.251 3.173 4.634 1.00 98.50 102 LYS A C 1
ATOM 817 O O . LYS A 1 102 ? 2.391 3.413 5.018 1.00 98.50 102 LYS A O 1
ATOM 822 N N . ALA A 1 103 ? 0.195 3.284 5.439 1.00 98.31 103 ALA A N 1
ATOM 823 C CA . ALA A 1 103 ? 0.324 3.654 6.845 1.00 98.31 103 ALA A CA 1
ATOM 824 C C . ALA A 1 103 ? 1.123 2.615 7.643 1.00 98.31 103 ALA A C 1
ATOM 826 O O . ALA A 1 103 ? 1.963 2.990 8.457 1.00 98.31 103 ALA A O 1
ATOM 827 N N . LEU A 1 104 ? 0.882 1.326 7.393 1.00 98.06 104 LEU A N 1
ATOM 828 C CA . LEU A 1 104 ? 1.553 0.237 8.096 1.00 98.06 104 LEU A CA 1
ATOM 829 C C . LEU A 1 104 ? 3.044 0.192 7.777 1.00 98.06 104 LEU A C 1
ATOM 831 O O . LEU A 1 104 ? 3.851 -0.063 8.664 1.00 98.06 104 LEU A O 1
ATOM 835 N N . THR A 1 105 ? 3.402 0.494 6.533 1.00 98.25 105 THR A N 1
ATOM 836 C CA . THR A 1 105 ? 4.772 0.354 6.036 1.00 98.25 105 THR A CA 1
ATOM 837 C C . THR A 1 105 ? 5.581 1.650 5.994 1.00 98.25 105 THR A C 1
ATOM 839 O O . THR A 1 105 ? 6.677 1.672 5.439 1.00 98.25 105 THR A O 1
ATOM 842 N N . GLU A 1 106 ? 5.033 2.765 6.484 1.00 97.81 106 GLU A N 1
ATOM 843 C CA . GLU A 1 106 ? 5.576 4.111 6.237 1.00 97.81 106 GLU A CA 1
ATOM 844 C C . GLU A 1 106 ? 5.866 4.357 4.737 1.00 97.81 106 GLU A C 1
ATOM 846 O O . GLU A 1 106 ? 6.941 4.806 4.339 1.00 97.81 106 GLU A O 1
ATOM 851 N N . ASN A 1 107 ? 4.892 4.033 3.881 1.00 97.75 107 ASN A N 1
ATOM 852 C CA . ASN A 1 107 ? 5.010 4.006 2.419 1.00 97.75 107 ASN A CA 1
ATOM 853 C C . ASN A 1 107 ? 6.103 3.055 1.901 1.00 97.75 107 ASN A C 1
ATOM 855 O O . ASN A 1 107 ? 6.800 3.399 0.951 1.00 97.75 107 ASN A O 1
ATOM 859 N N . GLY A 1 108 ? 6.262 1.872 2.492 1.00 98.12 108 GLY A N 1
ATOM 860 C CA . GLY A 1 108 ? 7.216 0.851 2.042 1.00 98.12 108 GLY A CA 1
ATOM 861 C C . GLY A 1 108 ? 8.624 0.960 2.628 1.00 98.12 108 GLY A C 1
ATOM 862 O O . GLY A 1 108 ? 9.511 0.234 2.186 1.00 98.12 108 GLY A O 1
ATOM 863 N N . LYS A 1 109 ? 8.863 1.856 3.591 1.00 98.25 109 LYS A N 1
ATOM 864 C CA . LYS A 1 109 ? 10.175 1.996 4.237 1.00 98.25 109 LYS A CA 1
ATOM 865 C C . LYS A 1 109 ? 10.368 1.037 5.404 1.00 98.25 109 LYS A C 1
ATOM 867 O O . LYS A 1 109 ? 11.442 0.462 5.525 1.00 98.25 109 LYS A O 1
ATOM 872 N N . ASP A 1 110 ? 9.343 0.862 6.232 1.00 98.06 110 ASP A N 1
ATOM 873 C CA . ASP A 1 110 ? 9.394 0.049 7.446 1.00 98.06 110 ASP A CA 1
ATOM 874 C C . ASP A 1 110 ? 8.453 -1.149 7.330 1.00 98.06 110 ASP A C 1
ATOM 876 O O . ASP A 1 110 ? 7.235 -1.018 7.439 1.00 98.06 110 ASP A O 1
ATOM 880 N N . ILE A 1 111 ? 9.021 -2.336 7.154 1.00 98.00 111 ILE A N 1
ATOM 881 C CA . ILE A 1 111 ? 8.261 -3.586 7.077 1.00 98.00 111 ILE A CA 1
ATOM 882 C C . ILE A 1 111 ? 8.366 -4.419 8.354 1.00 98.00 111 ILE A C 1
ATOM 884 O O . ILE A 1 111 ? 8.087 -5.610 8.306 1.00 98.00 111 ILE A O 1
ATOM 888 N N . THR A 1 112 ? 8.742 -3.822 9.490 1.00 97.56 112 THR A N 1
ATOM 889 C CA . THR A 1 112 ? 8.906 -4.563 10.748 1.00 97.56 112 THR A CA 1
ATOM 890 C C . THR A 1 112 ? 7.645 -5.377 11.062 1.00 97.56 112 THR A C 1
ATOM 892 O O . THR A 1 112 ? 6.553 -4.795 11.144 1.00 97.56 112 THR A O 1
ATOM 895 N N . TYR A 1 113 ? 7.814 -6.688 11.270 1.00 97.94 113 TYR A N 1
ATOM 896 C CA . TYR A 1 113 ? 6.793 -7.738 11.453 1.00 97.94 113 TYR A CA 1
ATOM 897 C C . TYR A 1 113 ? 6.047 -8.219 10.190 1.00 97.94 113 TYR A C 1
ATOM 899 O O . TYR A 1 113 ? 5.115 -9.015 10.307 1.00 97.94 113 TYR A O 1
ATOM 907 N N . LEU A 1 114 ? 6.384 -7.725 8.998 1.00 98.12 114 LEU A N 1
ATOM 908 C CA . LEU A 1 114 ? 5.757 -8.088 7.717 1.00 98.12 114 LEU A CA 1
ATOM 909 C C . LEU A 1 114 ? 6.712 -8.873 6.797 1.00 98.12 114 LEU A C 1
ATOM 911 O O . LEU A 1 114 ? 6.319 -9.268 5.700 1.00 98.12 114 LEU A O 1
ATOM 915 N N . GLU A 1 115 ? 7.957 -9.076 7.223 1.00 97.06 115 GLU A N 1
ATOM 916 C CA . GLU A 1 115 ? 9.097 -9.526 6.422 1.00 97.06 115 GLU A CA 1
ATOM 917 C C . GLU A 1 115 ? 8.840 -10.833 5.669 1.00 97.06 115 GLU A C 1
ATOM 919 O O . GLU A 1 115 ? 9.200 -10.952 4.500 1.00 97.06 115 GLU A O 1
ATOM 924 N N . GLU A 1 116 ? 8.197 -11.802 6.321 1.00 94.12 116 GLU A N 1
ATOM 925 C CA . GLU A 1 116 ? 7.958 -13.134 5.751 1.00 94.12 116 GLU A CA 1
ATOM 926 C C . GLU A 1 116 ? 6.973 -13.107 4.574 1.00 94.12 116 GLU A C 1
ATOM 928 O O . GLU A 1 116 ? 7.068 -13.911 3.650 1.00 94.12 116 GLU A O 1
ATOM 933 N N . ASP A 1 117 ? 6.034 -12.161 4.589 1.00 95.00 117 ASP A N 1
ATOM 934 C CA . ASP A 1 117 ? 4.861 -12.162 3.716 1.00 95.00 117 ASP A CA 1
ATOM 935 C C . ASP A 1 117 ? 4.831 -10.975 2.734 1.00 95.00 117 ASP A C 1
ATOM 937 O O . ASP A 1 117 ? 3.970 -10.912 1.845 1.00 95.00 117 ASP A O 1
ATOM 941 N N . ILE A 1 118 ? 5.766 -10.025 2.865 1.00 97.38 118 ILE A N 1
ATOM 942 C CA . ILE A 1 118 ? 5.784 -8.783 2.082 1.00 97.38 118 ILE A CA 1
ATOM 943 C C . ILE A 1 118 ? 5.906 -9.040 0.578 1.00 97.38 118 ILE A C 1
ATOM 945 O O . ILE A 1 118 ? 5.207 -8.409 -0.215 1.00 97.38 118 ILE A O 1
ATOM 949 N N . ALA A 1 119 ? 6.743 -9.996 0.174 1.00 96.62 119 ALA A N 1
ATOM 950 C CA . ALA A 1 119 ? 6.985 -10.279 -1.235 1.00 96.62 119 ALA A CA 1
ATOM 951 C C . ALA A 1 119 ? 5.743 -10.866 -1.919 1.00 96.62 119 ALA A C 1
ATOM 953 O O . ALA A 1 119 ? 5.384 -10.464 -3.027 1.00 96.62 119 ALA A O 1
ATOM 954 N N . GLY A 1 120 ? 5.040 -11.766 -1.221 1.00 95.62 120 GLY A N 1
ATOM 955 C CA . GLY A 1 120 ? 3.778 -12.330 -1.692 1.00 95.62 120 GLY A CA 1
ATOM 956 C C . GLY A 1 120 ? 2.696 -11.260 -1.844 1.00 95.62 120 GLY A C 1
ATOM 957 O O . GLY A 1 120 ? 2.000 -11.228 -2.858 1.00 95.62 120 GLY A O 1
ATOM 958 N N . PHE A 1 121 ? 2.598 -10.336 -0.882 1.00 95.62 121 PHE A N 1
ATOM 959 C CA . PHE A 1 121 ? 1.672 -9.205 -0.971 1.00 95.62 121 PHE A CA 1
ATOM 960 C C . PHE A 1 121 ? 2.003 -8.269 -2.137 1.00 95.62 121 PHE A C 1
ATOM 962 O O . PHE A 1 121 ? 1.094 -7.847 -2.849 1.00 95.62 121 PHE A O 1
ATOM 969 N N . VAL A 1 122 ? 3.287 -7.968 -2.365 1.00 97.00 122 VAL A N 1
ATOM 970 C CA . VAL A 1 122 ? 3.718 -7.150 -3.506 1.00 97.00 122 VAL A CA 1
ATOM 971 C C . VAL A 1 122 ? 3.252 -7.781 -4.812 1.00 97.00 122 VAL A C 1
ATOM 973 O O . VAL A 1 122 ? 2.575 -7.110 -5.585 1.00 97.00 122 VAL A O 1
ATOM 976 N N . LEU A 1 123 ? 3.547 -9.063 -5.043 1.00 95.94 123 LEU A N 1
ATOM 977 C CA . LEU A 1 123 ? 3.150 -9.742 -6.279 1.00 95.94 123 LEU A CA 1
ATOM 978 C C . LEU A 1 123 ? 1.632 -9.767 -6.469 1.00 95.94 123 LEU A C 1
ATOM 980 O O . LEU A 1 123 ? 1.157 -9.440 -7.556 1.00 95.94 123 LEU A O 1
ATOM 984 N N . LEU A 1 124 ? 0.885 -10.074 -5.403 1.00 93.56 124 LEU A N 1
ATOM 985 C CA . LEU A 1 124 ? -0.576 -10.010 -5.409 1.00 93.56 124 LEU A CA 1
ATOM 986 C C . LEU A 1 124 ? -1.067 -8.625 -5.851 1.00 93.56 124 LEU A C 1
ATOM 988 O O . LEU A 1 124 ? -1.954 -8.516 -6.694 1.00 93.56 124 LEU A O 1
ATOM 992 N N . TRP A 1 125 ? -0.493 -7.556 -5.303 1.00 94.56 125 TRP A N 1
ATOM 993 C CA . TRP A 1 125 ? -0.924 -6.199 -5.620 1.00 94.56 125 TRP A CA 1
ATOM 994 C C . TRP A 1 125 ? -0.530 -5.765 -7.035 1.00 94.56 125 TRP A C 1
ATOM 996 O O . TRP A 1 125 ? -1.302 -5.080 -7.702 1.00 94.56 125 TRP A O 1
ATOM 1006 N N . MET A 1 126 ? 0.625 -6.217 -7.536 1.00 95.38 126 MET A N 1
ATOM 1007 C CA . MET A 1 126 ? 1.019 -5.999 -8.932 1.00 95.38 126 MET A CA 1
ATOM 1008 C C . MET A 1 126 ? 0.035 -6.641 -9.925 1.00 95.38 126 MET A C 1
ATOM 1010 O O . MET A 1 126 ? -0.101 -6.134 -11.038 1.00 95.38 126 MET A O 1
ATOM 1014 N N . ASP A 1 127 ? -0.640 -7.731 -9.541 1.00 93.19 127 ASP A N 1
ATOM 1015 C CA . ASP A 1 127 ? -1.695 -8.365 -10.344 1.00 93.19 127 ASP A CA 1
ATOM 1016 C C . ASP A 1 127 ? -3.036 -7.623 -10.269 1.00 93.19 127 ASP A C 1
ATOM 1018 O O . ASP A 1 127 ? -3.787 -7.626 -11.244 1.00 93.19 127 ASP A O 1
ATOM 1022 N N . ILE A 1 128 ? -3.323 -6.956 -9.147 1.00 91.69 128 ILE A N 1
ATOM 1023 C CA . ILE A 1 128 ? -4.494 -6.078 -9.004 1.00 91.69 128 ILE A CA 1
ATOM 1024 C C . ILE A 1 128 ? -4.321 -4.823 -9.868 1.00 91.69 128 ILE A C 1
ATOM 1026 O O . ILE A 1 128 ? -5.228 -4.446 -10.610 1.00 91.69 128 ILE A O 1
ATOM 1030 N N . GLY A 1 129 ? -3.162 -4.165 -9.777 1.00 90.69 129 GLY A N 1
ATOM 1031 C CA . GLY A 1 129 ? -2.863 -2.980 -10.571 1.00 90.69 129 GLY A CA 1
ATOM 1032 C C . GLY A 1 129 ? -1.612 -2.226 -10.123 1.00 90.69 129 GLY A C 1
ATOM 1033 O O . GLY A 1 129 ? -1.309 -2.108 -8.938 1.00 90.69 129 GLY A O 1
ATOM 1034 N N . LEU A 1 130 ? -0.903 -1.659 -11.099 1.00 93.56 130 LEU A N 1
ATOM 1035 C CA . LEU A 1 130 ? 0.308 -0.861 -10.902 1.00 93.56 130 LEU A CA 1
ATOM 1036 C C . LEU A 1 130 ? 0.005 0.637 -11.025 1.00 93.56 130 LEU A C 1
ATOM 1038 O O . LEU A 1 130 ? 0.415 1.284 -11.984 1.00 93.56 130 LEU A O 1
ATOM 1042 N N . THR A 1 131 ? -0.749 1.178 -10.071 1.00 93.81 131 THR A N 1
ATOM 1043 C CA . THR A 1 131 ? -1.021 2.622 -10.007 1.00 93.81 131 THR A CA 1
ATOM 1044 C C . THR A 1 131 ? 0.217 3.393 -9.547 1.00 93.81 131 THR A C 1
ATOM 1046 O O . THR A 1 131 ? 1.031 2.851 -8.796 1.00 93.81 131 THR A O 1
ATOM 1049 N N . ALA A 1 132 ? 0.338 4.673 -9.915 1.00 95.12 132 ALA A N 1
ATOM 1050 C CA . ALA A 1 132 ? 1.405 5.553 -9.421 1.00 95.12 132 ALA A CA 1
ATOM 1051 C C . ALA A 1 132 ? 1.591 5.497 -7.888 1.00 95.12 132 ALA A C 1
ATOM 1053 O O . ALA A 1 132 ? 2.720 5.400 -7.406 1.00 95.12 132 ALA A O 1
ATOM 1054 N N . ASP A 1 133 ? 0.497 5.467 -7.117 1.00 95.56 133 ASP A N 1
ATOM 1055 C CA . ASP A 1 133 ? 0.544 5.330 -5.655 1.00 95.56 133 ASP A CA 1
ATOM 1056 C C . ASP A 1 133 ? 1.247 4.049 -5.196 1.00 95.56 133 ASP A C 1
ATOM 1058 O O . ASP A 1 133 ? 2.088 4.089 -4.296 1.00 95.56 133 ASP A O 1
ATOM 1062 N N . PHE A 1 134 ? 0.920 2.908 -5.807 1.00 97.31 134 PHE A N 1
ATOM 1063 C CA . PHE A 1 134 ? 1.558 1.646 -5.453 1.00 97.31 134 PHE A CA 1
ATOM 1064 C C . PHE A 1 134 ? 3.005 1.582 -5.959 1.00 97.31 134 PHE A C 1
ATOM 1066 O O . PHE A 1 134 ? 3.883 1.100 -5.244 1.00 97.31 134 PHE A O 1
ATOM 1073 N N . LEU A 1 135 ? 3.291 2.134 -7.141 1.00 98.12 135 LEU A N 1
ATOM 1074 C CA . LEU A 1 135 ? 4.652 2.226 -7.674 1.00 98.12 135 LEU A CA 1
ATOM 1075 C C . LEU A 1 135 ? 5.575 3.025 -6.741 1.00 98.12 135 LEU A C 1
ATOM 1077 O O . LEU A 1 135 ? 6.702 2.602 -6.499 1.00 98.12 135 LEU A O 1
ATOM 1081 N N . HIS A 1 136 ? 5.097 4.116 -6.134 1.00 97.88 136 HIS A N 1
ATOM 1082 C CA . HIS A 1 136 ? 5.867 4.845 -5.120 1.00 97.88 136 HIS A CA 1
ATOM 1083 C C . HIS A 1 136 ? 6.194 3.992 -3.887 1.00 97.88 136 HIS A C 1
ATOM 1085 O O . HIS A 1 136 ? 7.286 4.111 -3.327 1.00 97.88 136 HIS A O 1
ATOM 1091 N N . VAL A 1 137 ? 5.283 3.105 -3.477 1.00 98.38 137 VAL A N 1
ATOM 1092 C CA . VAL A 1 137 ? 5.562 2.140 -2.405 1.00 98.38 137 VAL A CA 1
ATOM 1093 C C . VAL A 1 137 ? 6.624 1.132 -2.847 1.00 98.38 137 VAL A C 1
ATOM 1095 O O . VAL A 1 137 ? 7.540 0.853 -2.076 1.00 98.38 137 VAL A O 1
ATOM 1098 N N . LEU A 1 138 ? 6.569 0.642 -4.092 1.00 98.12 138 LEU A N 1
ATOM 1099 C CA . LEU A 1 138 ? 7.594 -0.255 -4.640 1.00 98.12 138 LEU A CA 1
ATOM 1100 C C . LEU A 1 138 ? 8.983 0.388 -4.675 1.00 98.12 138 LEU A C 1
ATOM 1102 O O . LEU A 1 138 ? 9.950 -0.282 -4.321 1.00 98.12 138 LEU A O 1
ATOM 1106 N N . VAL A 1 139 ? 9.095 1.674 -5.034 1.00 98.19 139 VAL A N 1
ATOM 1107 C CA . VAL A 1 139 ? 10.375 2.408 -4.979 1.00 98.19 139 VAL A CA 1
ATOM 1108 C C . VAL A 1 139 ? 10.986 2.309 -3.580 1.00 98.19 139 VAL A C 1
ATOM 1110 O O . VAL A 1 139 ? 12.158 1.963 -3.439 1.00 98.19 139 VAL A O 1
ATOM 1113 N N . ASN A 1 140 ? 10.195 2.582 -2.539 1.00 98.56 140 ASN A N 1
ATOM 1114 C CA . ASN A 1 140 ? 10.674 2.523 -1.160 1.00 98.56 140 ASN A CA 1
ATOM 1115 C C . ASN A 1 140 ? 10.967 1.087 -0.710 1.00 98.56 140 ASN A C 1
ATOM 1117 O O . ASN A 1 140 ? 11.997 0.856 -0.084 1.00 98.56 140 ASN A O 1
ATOM 1121 N N . LEU A 1 141 ? 10.130 0.112 -1.070 1.00 98.31 141 LEU A N 1
ATOM 1122 C CA . LEU A 1 141 ? 10.384 -1.289 -0.731 1.00 98.31 141 LEU A CA 1
ATOM 1123 C C . LEU A 1 141 ? 11.695 -1.791 -1.346 1.00 98.31 141 LEU A C 1
ATOM 1125 O O . LEU A 1 141 ? 12.479 -2.422 -0.650 1.00 98.31 141 LEU A O 1
ATOM 1129 N N . VAL A 1 142 ? 11.990 -1.460 -2.606 1.00 97.56 142 VAL A N 1
ATOM 1130 C CA . VAL A 1 142 ? 13.285 -1.802 -3.220 1.00 97.56 142 VAL A CA 1
ATOM 1131 C C . VAL A 1 142 ? 14.427 -1.060 -2.523 1.00 97.56 142 VAL A C 1
ATOM 1133 O O . VAL A 1 142 ? 15.434 -1.662 -2.168 1.00 97.56 142 VAL A O 1
ATOM 1136 N N . LYS A 1 143 ? 14.259 0.239 -2.265 1.00 96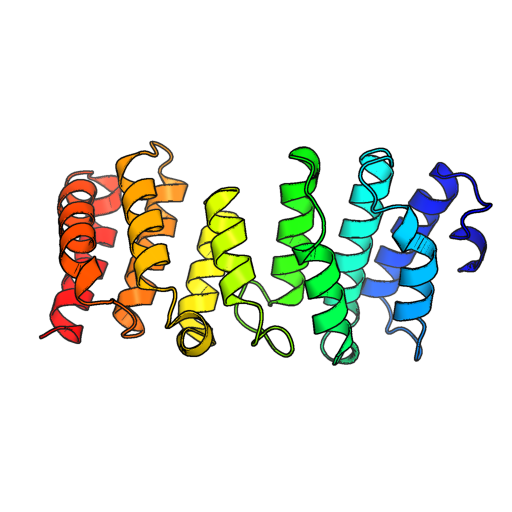.56 143 LYS A N 1
ATOM 1137 C CA . LYS A 1 143 ? 15.281 1.087 -1.643 1.00 96.56 143 LYS A CA 1
ATOM 1138 C C . LYS A 1 143 ? 15.673 0.660 -0.225 1.00 96.56 143 LYS A C 1
ATOM 1140 O O . LYS A 1 143 ? 16.843 0.758 0.139 1.00 96.56 143 LYS A O 1
ATOM 1145 N N . PHE A 1 144 ? 14.700 0.273 0.594 1.00 97.38 144 PHE A N 1
ATOM 1146 C CA . PHE A 1 144 ? 14.903 0.030 2.025 1.00 97.38 144 PHE A CA 1
ATOM 1147 C C . PHE A 1 144 ? 14.868 -1.456 2.395 1.00 97.38 144 PHE A C 1
ATOM 1149 O O . PHE A 1 144 ? 15.432 -1.829 3.418 1.00 97.38 144 PHE A O 1
ATOM 1156 N N . ASN A 1 145 ? 14.234 -2.298 1.573 1.00 97.19 145 ASN A N 1
ATOM 1157 C CA . ASN A 1 145 ? 13.844 -3.661 1.937 1.00 97.19 145 ASN A CA 1
ATOM 1158 C C . ASN A 1 145 ? 14.119 -4.695 0.823 1.00 97.19 145 ASN A C 1
ATOM 1160 O O . ASN A 1 145 ? 13.486 -5.751 0.793 1.00 97.19 145 ASN A O 1
ATOM 1164 N N . SER A 1 146 ? 15.055 -4.422 -0.096 1.00 94.25 146 SER A N 1
ATOM 1165 C CA . SER A 1 146 ? 15.328 -5.277 -1.266 1.00 94.25 146 SER A CA 1
ATOM 1166 C C . SER A 1 146 ? 15.643 -6.736 -0.940 1.00 94.25 146 SER A C 1
ATOM 1168 O O . SER A 1 146 ? 15.260 -7.618 -1.707 1.00 94.25 146 SER A O 1
ATOM 1170 N N . CYS A 1 147 ? 16.294 -7.016 0.192 1.00 94.56 147 CYS A N 1
ATOM 1171 C CA . CYS A 1 147 ? 16.635 -8.382 0.597 1.00 94.56 147 CYS A CA 1
ATOM 1172 C C . CYS A 1 147 ? 15.410 -9.284 0.803 1.00 94.56 147 CYS A C 1
ATOM 1174 O O . CYS A 1 147 ? 15.530 -10.492 0.654 1.00 94.56 147 CYS A O 1
ATOM 1176 N N . TYR A 1 148 ? 14.236 -8.713 1.087 1.00 96.38 148 TYR A N 1
ATOM 1177 C CA . TYR A 1 148 ? 12.987 -9.464 1.237 1.00 96.38 148 TYR A CA 1
ATOM 1178 C C . TYR A 1 148 ? 12.247 -9.668 -0.091 1.00 96.38 148 TYR A C 1
ATOM 1180 O O . TYR A 1 148 ? 11.219 -10.336 -0.127 1.00 96.38 148 TYR A O 1
ATOM 1188 N N . LEU A 1 149 ? 12.737 -9.081 -1.187 1.00 95.69 149 LEU A N 1
ATOM 1189 C CA . LEU A 1 149 ? 12.127 -9.157 -2.517 1.00 95.69 149 LEU A CA 1
ATOM 1190 C C . LEU A 1 149 ? 12.947 -9.995 -3.505 1.00 95.69 149 LEU A C 1
ATOM 1192 O O . LEU A 1 149 ? 12.475 -10.234 -4.616 1.00 95.69 149 LEU A O 1
ATOM 1196 N N . ASP A 1 150 ? 14.149 -10.424 -3.117 1.00 88.31 150 ASP A N 1
ATOM 1197 C CA . ASP A 1 150 ? 15.201 -11.006 -3.959 1.00 88.31 150 ASP A CA 1
ATOM 1198 C C . ASP A 1 150 ? 14.704 -12.079 -4.947 1.00 88.31 150 ASP A C 1
ATOM 1200 O O . ASP A 1 150 ? 14.950 -11.989 -6.151 1.00 88.31 150 ASP A O 1
ATOM 1204 N N . GLN A 1 151 ? 13.916 -13.040 -4.469 1.00 90.38 151 GLN A N 1
ATOM 1205 C CA . GLN A 1 151 ? 13.381 -14.154 -5.257 1.00 90.38 151 GLN A CA 1
ATOM 1206 C C . GLN A 1 151 ? 12.333 -13.718 -6.289 1.00 90.38 151 GLN A C 1
ATOM 1208 O O . GLN A 1 151 ? 12.045 -14.454 -7.231 1.00 90.38 151 GLN A O 1
ATOM 1213 N N . ASN A 1 152 ? 11.764 -12.524 -6.128 1.00 94.12 152 ASN A N 1
ATOM 1214 C CA . ASN A 1 152 ? 10.645 -12.027 -6.922 1.00 94.12 152 ASN A CA 1
ATOM 1215 C C . ASN A 1 152 ? 11.026 -10.848 -7.827 1.00 94.12 152 ASN A C 1
ATOM 1217 O O . ASN A 1 152 ? 10.224 -10.466 -8.683 1.00 94.12 152 ASN A O 1
ATOM 1221 N N . VAL A 1 153 ? 12.245 -10.301 -7.708 1.00 94.06 153 VAL A N 1
ATOM 1222 C CA . VAL A 1 153 ? 12.661 -9.108 -8.467 1.00 94.06 153 VAL A CA 1
ATOM 1223 C C . VAL A 1 153 ? 12.545 -9.315 -9.979 1.00 94.06 153 VAL A C 1
ATOM 1225 O O . VAL A 1 153 ? 12.107 -8.403 -10.675 1.00 94.06 153 VAL A O 1
ATOM 1228 N N . SER A 1 154 ? 12.854 -10.508 -10.503 1.00 95.19 154 SER A N 1
ATOM 1229 C CA . SER A 1 154 ? 12.755 -10.785 -11.951 1.00 95.19 154 SER A CA 1
ATOM 1230 C C . SER A 1 154 ? 11.316 -10.595 -12.452 1.00 95.19 154 SER A C 1
ATOM 1232 O O . SER A 1 154 ? 11.058 -9.845 -13.396 1.00 95.19 154 SER A O 1
ATOM 1234 N N . VAL A 1 155 ? 10.342 -11.163 -11.733 1.00 96.38 155 VAL A N 1
ATOM 1235 C CA . VAL A 1 155 ? 8.910 -11.003 -12.036 1.00 96.38 155 VAL A CA 1
ATOM 1236 C C . VAL A 1 155 ? 8.476 -9.544 -11.891 1.00 96.38 155 VAL A C 1
ATOM 1238 O O . VAL A 1 155 ? 7.729 -9.035 -12.732 1.00 96.38 155 VAL A O 1
ATOM 1241 N N . MET A 1 156 ? 8.958 -8.852 -10.854 1.00 97.38 156 MET A N 1
ATOM 1242 C CA . 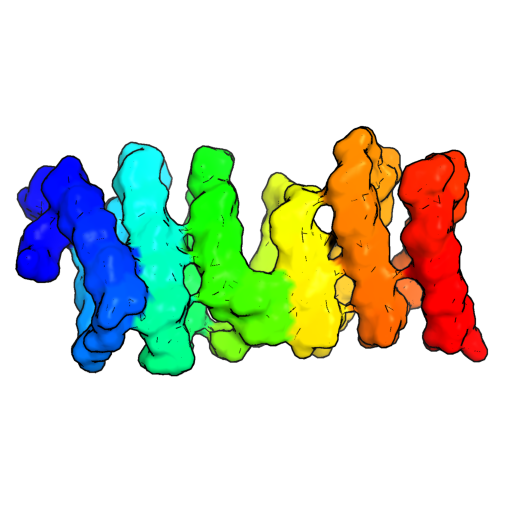MET A 1 156 ? 8.654 -7.437 -10.643 1.00 97.38 156 MET A CA 1
ATOM 1243 C C . MET A 1 156 ? 9.134 -6.587 -11.827 1.00 97.38 156 MET A C 1
ATOM 1245 O O . MET A 1 156 ? 8.338 -5.860 -12.420 1.00 97.38 156 MET A O 1
ATOM 1249 N N . VAL A 1 157 ? 10.402 -6.722 -12.228 1.00 97.19 157 VAL A N 1
ATOM 1250 C CA . VAL A 1 157 ? 10.991 -5.981 -13.355 1.00 97.19 157 VAL A CA 1
ATOM 1251 C C . VAL A 1 157 ? 10.213 -6.243 -14.640 1.00 97.19 157 VAL A C 1
ATOM 1253 O O . VAL A 1 157 ? 9.850 -5.297 -15.336 1.00 97.19 157 VAL A O 1
ATOM 1256 N N . GLN A 1 158 ? 9.872 -7.500 -14.933 1.00 96.19 158 GLN A N 1
ATOM 1257 C CA . GLN A 1 158 ? 9.085 -7.845 -16.120 1.00 96.19 158 GLN A CA 1
ATOM 1258 C C . GLN A 1 158 ? 7.720 -7.142 -16.147 1.00 96.19 158 GLN A C 1
ATOM 1260 O O . GLN A 1 158 ? 7.335 -6.588 -17.181 1.00 96.19 158 GLN A O 1
ATOM 1265 N N . LYS A 1 159 ? 6.992 -7.121 -15.022 1.00 97.19 159 LYS A N 1
ATOM 1266 C CA . LYS A 1 159 ? 5.682 -6.453 -14.918 1.00 97.19 159 LYS A CA 1
ATOM 1267 C C . LYS A 1 159 ? 5.795 -4.932 -15.058 1.00 97.19 159 LYS A C 1
ATOM 1269 O O . LYS A 1 159 ? 4.989 -4.334 -15.770 1.00 97.19 159 LYS A O 1
ATOM 1274 N N . ILE A 1 160 ? 6.808 -4.314 -14.448 1.00 97.50 160 ILE A N 1
ATOM 1275 C CA . ILE A 1 160 ? 7.067 -2.870 -14.568 1.00 97.50 160 ILE A CA 1
ATOM 1276 C C . ILE A 1 160 ? 7.443 -2.501 -16.007 1.00 97.50 160 ILE A C 1
ATOM 1278 O O . ILE A 1 160 ? 6.882 -1.568 -16.580 1.00 97.50 160 ILE A O 1
ATOM 1282 N N . CYS A 1 161 ? 8.323 -3.273 -16.647 1.00 96.44 161 CYS A N 1
ATOM 1283 C CA . CYS A 1 161 ? 8.646 -3.082 -18.056 1.00 96.44 161 CYS A CA 1
ATOM 1284 C C . CYS A 1 161 ? 7.405 -3.218 -18.948 1.00 96.44 161 CYS A C 1
ATOM 1286 O O . CYS A 1 161 ? 7.210 -2.430 -19.876 1.00 96.44 161 CYS A O 1
ATOM 1288 N N . LEU A 1 162 ? 6.539 -4.196 -18.674 1.00 95.44 162 LEU A N 1
ATOM 1289 C CA . LEU A 1 162 ? 5.294 -4.373 -19.414 1.00 95.44 162 LEU A CA 1
ATOM 1290 C C . LEU A 1 162 ? 4.354 -3.171 -19.260 1.00 95.44 162 LEU A C 1
ATOM 1292 O O . LEU A 1 162 ? 3.765 -2.752 -20.258 1.00 95.44 162 LEU A O 1
ATOM 1296 N N . LEU A 1 163 ? 4.244 -2.610 -18.051 1.00 95.38 163 LEU A N 1
ATOM 1297 C CA . LEU A 1 163 ? 3.482 -1.389 -17.788 1.00 95.38 163 LEU A CA 1
ATOM 1298 C C . LEU A 1 163 ? 3.987 -0.235 -18.658 1.00 95.38 163 LEU A C 1
ATOM 1300 O O . LEU A 1 163 ? 3.197 0.324 -19.418 1.00 95.38 163 LEU A O 1
ATOM 1304 N N . CYS A 1 164 ? 5.294 0.056 -18.624 1.00 93.94 164 CYS A N 1
ATOM 1305 C CA . CYS A 1 164 ? 5.909 1.123 -19.424 1.00 93.94 164 CYS A CA 1
ATOM 1306 C C . CYS A 1 164 ? 5.620 0.992 -20.926 1.00 93.94 164 CYS A C 1
ATOM 1308 O O . CYS A 1 164 ? 5.485 1.990 -21.624 1.00 93.94 164 CYS A O 1
ATOM 1310 N N . ASN A 1 165 ? 5.524 -0.239 -21.438 1.00 91.06 165 ASN A N 1
ATOM 1311 C CA . ASN A 1 165 ? 5.263 -0.498 -22.854 1.00 91.06 165 ASN A CA 1
ATOM 1312 C C . ASN A 1 165 ? 3.772 -0.419 -23.243 1.00 91.06 165 ASN A C 1
ATOM 1314 O O . ASN A 1 165 ? 3.468 -0.468 -24.436 1.00 91.06 165 ASN A O 1
ATOM 1318 N N . ARG A 1 166 ? 2.839 -0.376 -22.281 1.00 92.69 166 ARG A N 1
ATOM 1319 C CA . ARG A 1 166 ? 1.389 -0.466 -22.540 1.00 92.69 166 ARG A CA 1
ATOM 1320 C C . ARG A 1 166 ? 0.596 0.757 -22.105 1.00 92.69 166 ARG A C 1
ATOM 1322 O O . ARG A 1 166 ? -0.409 1.060 -22.742 1.00 92.69 166 ARG A O 1
ATOM 1329 N N . THR A 1 167 ? 0.988 1.406 -21.012 1.00 92.00 167 THR A N 1
ATOM 1330 C CA . THR A 1 167 ? 0.253 2.566 -20.502 1.00 92.00 167 THR A CA 1
ATOM 1331 C C . THR A 1 167 ? 0.525 3.808 -21.351 1.00 92.00 167 THR A C 1
ATOM 1333 O O . THR A 1 167 ? 1.592 3.956 -21.945 1.00 92.00 167 THR A O 1
ATOM 1336 N N . THR A 1 168 ? -0.450 4.712 -21.400 1.00 90.25 168 THR A N 1
ATOM 1337 C CA . THR A 1 168 ? -0.301 6.061 -21.968 1.00 90.25 168 THR A CA 1
ATOM 1338 C C . THR A 1 168 ? -0.296 7.140 -20.886 1.00 90.25 168 THR A C 1
ATOM 1340 O O . THR A 1 168 ? -0.191 8.320 -21.210 1.00 90.25 168 THR A O 1
ATOM 1343 N N . ALA A 1 169 ? -0.459 6.763 -19.613 1.00 92.06 169 ALA A N 1
ATOM 1344 C CA . ALA A 1 169 ? -0.427 7.693 -18.492 1.00 92.06 169 ALA A CA 1
ATOM 1345 C C . ALA A 1 169 ? 1.027 8.053 -18.168 1.00 92.06 169 ALA A C 1
ATOM 1347 O O . ALA A 1 169 ? 1.808 7.189 -17.769 1.00 92.06 169 ALA A O 1
ATOM 1348 N N . SER A 1 170 ? 1.393 9.325 -18.338 1.00 91.06 170 SER A N 1
ATOM 1349 C CA . SER A 1 170 ? 2.779 9.761 -18.154 1.00 91.06 170 SER A CA 1
ATOM 1350 C C . SER A 1 170 ? 3.270 9.588 -16.721 1.00 91.06 170 SER A C 1
ATOM 1352 O O . SER A 1 170 ? 4.396 9.144 -16.514 1.00 91.06 170 SER A O 1
ATOM 1354 N N . THR A 1 171 ? 2.396 9.826 -15.742 1.00 93.19 171 THR A N 1
ATOM 1355 C CA . THR A 1 171 ? 2.681 9.624 -14.317 1.00 93.19 171 THR A CA 1
ATOM 1356 C C . THR A 1 171 ? 3.060 8.180 -14.003 1.00 93.19 171 THR A C 1
ATOM 1358 O O . THR A 1 171 ? 4.016 7.943 -13.272 1.00 93.19 171 THR A O 1
ATOM 1361 N N . ASP A 1 172 ? 2.361 7.201 -14.582 1.00 92.44 172 ASP A N 1
ATOM 1362 C CA . ASP A 1 172 ? 2.660 5.787 -14.336 1.00 92.44 172 ASP A CA 1
ATOM 1363 C C . ASP A 1 172 ? 4.022 5.409 -14.926 1.00 92.44 172 ASP A C 1
ATOM 1365 O O . ASP A 1 172 ? 4.795 4.705 -14.280 1.00 92.44 172 ASP A O 1
ATOM 1369 N N . ILE A 1 173 ? 4.346 5.905 -16.128 1.00 93.62 173 ILE A N 1
ATOM 1370 C CA . ILE A 1 173 ? 5.647 5.669 -16.774 1.00 93.62 173 ILE A CA 1
ATOM 1371 C C . ILE A 1 173 ? 6.770 6.306 -15.954 1.00 93.62 173 ILE A C 1
ATOM 1373 O O . ILE A 1 173 ? 7.790 5.665 -15.712 1.00 93.62 173 ILE A O 1
ATOM 1377 N N . GLU A 1 174 ? 6.588 7.547 -15.505 1.00 93.69 174 GLU A N 1
ATOM 1378 C CA . GLU A 1 174 ? 7.591 8.271 -14.729 1.00 93.69 174 GLU A CA 1
ATOM 1379 C C . GLU A 1 174 ? 7.925 7.544 -13.422 1.00 93.69 174 GLU A C 1
ATOM 1381 O O . GLU A 1 174 ? 9.098 7.294 -13.135 1.00 93.69 174 GLU A O 1
ATOM 1386 N N . VAL A 1 175 ? 6.913 7.136 -12.650 1.00 95.50 175 VAL A N 1
ATOM 1387 C CA . VAL A 1 175 ? 7.145 6.424 -11.386 1.00 95.50 175 VAL A CA 1
ATOM 1388 C C . VAL A 1 175 ? 7.646 4.998 -11.641 1.00 95.50 175 VAL A C 1
ATOM 1390 O O . VAL A 1 175 ? 8.513 4.515 -10.917 1.00 95.50 175 VAL A O 1
ATOM 1393 N N . ALA A 1 176 ? 7.201 4.329 -12.708 1.00 96.50 176 ALA A N 1
ATOM 1394 C CA . ALA A 1 176 ? 7.743 3.031 -13.108 1.00 96.50 176 ALA A CA 1
ATOM 1395 C C . ALA A 1 176 ? 9.245 3.103 -13.433 1.00 96.50 176 ALA A C 1
ATOM 1397 O O . ALA A 1 176 ? 10.004 2.224 -13.021 1.00 96.50 176 ALA A O 1
ATOM 1398 N N . LEU A 1 177 ? 9.703 4.169 -14.101 1.00 95.06 177 LEU A N 1
ATOM 1399 C CA . LEU A 1 177 ? 11.133 4.407 -14.317 1.00 95.06 177 LEU A CA 1
ATOM 1400 C C . LEU A 1 177 ? 11.882 4.619 -12.996 1.00 95.06 177 LEU A C 1
ATOM 1402 O O . LEU A 1 177 ? 13.012 4.156 -12.884 1.00 95.06 177 LEU A O 1
ATOM 1406 N N . GLN A 1 178 ? 11.267 5.237 -11.981 1.00 96.50 178 GLN A N 1
ATOM 1407 C CA . GLN A 1 178 ? 11.864 5.342 -10.641 1.00 96.50 178 GLN A CA 1
ATOM 1408 C C . GLN A 1 178 ? 11.983 3.976 -9.947 1.00 96.50 178 GLN A C 1
ATOM 1410 O O . GLN A 1 178 ? 12.957 3.739 -9.235 1.00 96.50 178 GLN A O 1
ATOM 1415 N N . VAL A 1 179 ? 11.032 3.057 -10.161 1.00 97.19 179 VAL A N 1
ATOM 1416 C CA . VAL A 1 179 ? 11.146 1.676 -9.654 1.00 97.19 179 VAL A CA 1
ATOM 1417 C C . VAL A 1 179 ? 12.325 0.967 -10.322 1.00 97.19 179 VAL A C 1
ATOM 1419 O O . VAL A 1 179 ? 13.128 0.336 -9.639 1.00 97.19 179 VAL A O 1
ATOM 1422 N N . LEU A 1 180 ? 12.463 1.102 -11.645 1.00 96.50 180 LEU A N 1
ATOM 1423 C CA . LEU A 1 180 ? 13.585 0.535 -12.399 1.00 96.50 18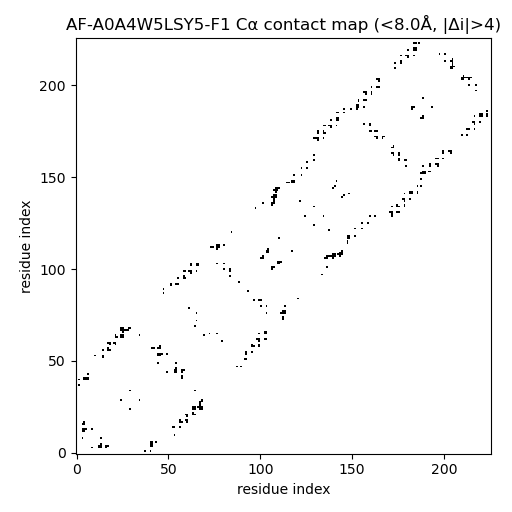0 LEU A CA 1
ATOM 1424 C C . LEU A 1 180 ? 14.937 1.139 -11.981 1.00 96.50 180 LEU A C 1
ATOM 1426 O O . LEU A 1 180 ? 15.900 0.394 -11.821 1.00 96.50 180 LEU A O 1
ATOM 1430 N N . ASP A 1 181 ? 14.991 2.455 -11.753 1.00 94.38 181 ASP A N 1
ATOM 1431 C CA . ASP A 1 181 ? 16.151 3.161 -11.186 1.00 94.38 181 ASP A CA 1
ATOM 1432 C C . ASP A 1 181 ? 16.543 2.551 -9.837 1.00 94.38 181 ASP A C 1
ATOM 1434 O O . ASP A 1 181 ? 17.683 2.145 -9.649 1.00 94.38 181 ASP A O 1
ATOM 1438 N N . ALA A 1 182 ? 15.580 2.392 -8.921 1.00 95.31 182 ALA A N 1
ATOM 1439 C CA . ALA A 1 182 ? 15.825 1.795 -7.613 1.00 95.31 182 ALA A CA 1
ATOM 1440 C C . ALA A 1 182 ? 16.347 0.353 -7.724 1.00 95.31 182 ALA A C 1
ATOM 1442 O O . ALA A 1 182 ? 17.295 -0.005 -7.031 1.00 95.31 182 ALA A O 1
ATOM 1443 N N . VAL A 1 183 ? 15.788 -0.472 -8.614 1.00 95.38 183 VAL A N 1
ATOM 1444 C CA . VAL A 1 183 ? 16.270 -1.850 -8.825 1.00 95.38 183 VAL A CA 1
ATOM 1445 C C . VAL A 1 183 ? 17.739 -1.870 -9.254 1.00 95.38 183 VAL A C 1
ATOM 1447 O O . VAL A 1 183 ? 18.491 -2.733 -8.802 1.00 95.38 183 VAL A O 1
ATOM 1450 N N . VAL A 1 184 ? 18.163 -0.918 -10.085 1.00 93.12 184 VAL A N 1
ATOM 1451 C CA . VAL A 1 184 ? 19.560 -0.792 -10.512 1.00 93.12 184 VAL A CA 1
ATOM 1452 C C . VAL A 1 184 ? 20.442 -0.225 -9.401 1.00 93.12 184 VAL A C 1
ATOM 1454 O O . VAL A 1 184 ? 21.419 -0.866 -9.034 1.00 93.12 184 VAL A O 1
ATOM 1457 N N . CYS A 1 185 ? 20.083 0.924 -8.818 1.00 91.62 185 CYS A N 1
ATOM 1458 C CA . CYS A 1 185 ? 20.863 1.589 -7.766 1.00 91.62 185 CYS A CA 1
ATOM 1459 C C . CYS A 1 185 ? 21.097 0.703 -6.536 1.00 91.62 185 CYS A C 1
ATOM 1461 O O . CYS A 1 185 ? 22.082 0.877 -5.823 1.00 91.62 185 CYS A O 1
ATOM 1463 N N . TYR A 1 186 ? 20.169 -0.214 -6.258 1.00 90.06 186 TYR A N 1
ATOM 1464 C CA . TYR A 1 186 ? 20.249 -1.142 -5.133 1.00 90.06 186 TYR A CA 1
ATOM 1465 C C . TYR A 1 186 ? 20.703 -2.545 -5.552 1.00 90.06 186 TYR A C 1
ATOM 1467 O O . TYR A 1 186 ? 20.524 -3.492 -4.790 1.00 90.06 186 TYR A O 1
ATOM 1475 N N . ASN A 1 187 ? 21.314 -2.686 -6.735 1.00 85.75 187 ASN A N 1
ATOM 1476 C CA . ASN A 1 187 ? 21.953 -3.918 -7.208 1.00 85.75 187 ASN A CA 1
ATOM 1477 C C . ASN A 1 187 ? 21.036 -5.148 -7.200 1.00 85.75 187 ASN A C 1
ATOM 1479 O O . ASN A 1 187 ? 21.452 -6.272 -6.928 1.00 85.75 187 ASN A O 1
ATOM 1483 N N . CYS A 1 188 ? 19.761 -4.921 -7.508 1.00 89.12 188 CYS A N 1
ATOM 1484 C CA . CYS A 1 188 ? 18.729 -5.947 -7.521 1.00 89.12 188 CYS A CA 1
ATOM 1485 C C . CYS A 1 188 ? 18.437 -6.476 -8.927 1.00 89.12 188 CYS A C 1
ATOM 1487 O O . CYS A 1 188 ? 17.702 -7.452 -9.035 1.00 89.12 188 CYS A O 1
ATOM 1489 N N . LEU A 1 189 ? 18.948 -5.841 -9.994 1.00 91.94 189 LEU A N 1
ATOM 1490 C CA . LEU A 1 189 ? 18.598 -6.188 -11.374 1.00 91.94 189 LEU A CA 1
ATOM 1491 C C . LEU A 1 189 ? 19.034 -7.624 -11.726 1.00 91.94 189 LEU A C 1
ATOM 1493 O O . LEU A 1 189 ? 20.232 -7.891 -11.837 1.00 91.94 189 LEU A O 1
ATOM 1497 N N . PRO A 1 190 ? 18.087 -8.544 -11.978 1.00 91.69 190 PRO A N 1
ATOM 1498 C CA . PRO A 1 190 ? 18.419 -9.915 -12.338 1.00 91.69 190 PRO A CA 1
ATOM 1499 C C . PRO A 1 190 ? 18.920 -10.013 -13.783 1.00 91.69 190 PRO A C 1
ATOM 1501 O O . PRO A 1 190 ? 18.409 -9.342 -14.686 1.00 91.69 190 PRO A O 1
ATOM 1504 N N . SER A 1 191 ? 19.899 -10.884 -14.025 1.00 90.56 191 SER A N 1
ATOM 1505 C CA . SER A 1 191 ? 20.533 -11.044 -15.342 1.00 90.56 191 SER A CA 1
ATOM 1506 C C . SER A 1 191 ? 19.572 -11.550 -16.423 1.00 90.56 191 SER A C 1
ATOM 1508 O O . SER A 1 191 ? 19.657 -11.123 -17.574 1.00 90.56 191 SER A O 1
ATOM 1510 N N . ASP A 1 192 ? 18.612 -12.398 -16.055 1.00 91.62 192 ASP A N 1
ATOM 1511 C CA . ASP A 1 192 ? 17.534 -12.888 -16.924 1.00 91.62 192 ASP A CA 1
ATOM 1512 C C . ASP A 1 192 ? 16.543 -11.781 -17.339 1.00 91.62 192 ASP A C 1
ATOM 1514 O O . ASP A 1 192 ? 15.877 -11.894 -18.368 1.00 91.62 192 ASP A O 1
ATOM 1518 N N . SER A 1 193 ? 16.483 -10.680 -16.583 1.00 93.88 193 SER A N 1
ATOM 1519 C CA . SER A 1 193 ? 15.632 -9.516 -16.855 1.00 93.88 193 SER A CA 1
ATOM 1520 C C . SER A 1 193 ? 16.341 -8.398 -17.630 1.00 93.88 193 SER A C 1
ATOM 1522 O O . SER A 1 193 ? 15.684 -7.473 -18.116 1.00 93.88 193 SER A O 1
ATOM 1524 N N . LEU A 1 194 ? 17.663 -8.479 -17.815 1.00 91.38 194 LEU A N 1
ATOM 1525 C CA . LEU A 1 194 ? 18.461 -7.419 -18.442 1.00 91.38 194 LEU A CA 1
ATOM 1526 C C . LEU A 1 194 ? 17.986 -7.087 -19.866 1.00 91.38 194 LEU A C 1
ATOM 1528 O O . LEU A 1 194 ? 17.898 -5.921 -20.250 1.00 91.38 194 LEU A O 1
ATOM 1532 N N . THR A 1 195 ? 17.627 -8.099 -20.660 1.00 91.94 195 THR A N 1
ATOM 1533 C CA . THR A 1 195 ? 17.178 -7.882 -22.043 1.00 91.94 195 THR A CA 1
ATOM 1534 C C . THR A 1 195 ? 15.869 -7.091 -22.109 1.00 91.94 195 THR A C 1
ATOM 1536 O O . THR A 1 195 ? 15.778 -6.125 -22.868 1.00 91.94 195 THR A O 1
ATOM 1539 N N . VAL A 1 196 ? 14.855 -7.463 -21.317 1.00 93.94 196 VAL A N 1
ATOM 1540 C CA . VAL A 1 196 ? 13.557 -6.760 -21.321 1.00 93.94 196 VAL A CA 1
ATOM 1541 C C . VAL A 1 196 ? 13.679 -5.348 -20.745 1.00 93.94 196 VAL A C 1
ATOM 1543 O O . VAL A 1 196 ? 13.039 -4.417 -21.244 1.00 93.94 196 VAL A O 1
ATOM 1546 N N . PHE A 1 197 ? 14.557 -5.181 -19.757 1.00 93.44 197 PHE A N 1
ATOM 1547 C CA . PHE A 1 197 ? 14.898 -3.899 -19.159 1.00 93.44 197 PHE A CA 1
ATOM 1548 C C . PHE A 1 197 ? 15.479 -2.930 -20.198 1.00 93.44 197 PHE A C 1
ATOM 1550 O O . PHE A 1 197 ? 14.913 -1.859 -20.425 1.00 93.44 197 PHE A O 1
ATOM 1557 N N . ILE A 1 198 ? 16.537 -3.342 -20.909 1.00 90.75 198 ILE A N 1
ATOM 1558 C CA . ILE A 1 198 ? 17.193 -2.518 -21.937 1.00 90.75 198 ILE A CA 1
ATOM 1559 C C . ILE A 1 198 ? 16.215 -2.162 -23.060 1.00 90.75 198 ILE A C 1
ATOM 1561 O O . ILE A 1 198 ? 16.109 -0.995 -23.431 1.00 90.75 198 ILE A O 1
ATOM 1565 N N . ILE A 1 199 ? 15.452 -3.135 -23.576 1.00 90.94 199 ILE A N 1
ATOM 1566 C CA . ILE A 1 199 ? 14.462 -2.882 -24.640 1.00 90.94 199 ILE A CA 1
ATOM 1567 C C . ILE A 1 199 ? 13.450 -1.820 -24.202 1.00 90.94 199 ILE A C 1
ATOM 1569 O O . ILE A 1 199 ? 13.079 -0.955 -24.998 1.00 90.94 199 ILE A O 1
ATOM 1573 N N . THR A 1 200 ? 13.006 -1.880 -22.947 1.00 92.88 200 THR A N 1
ATOM 1574 C CA . THR A 1 200 ? 12.048 -0.917 -22.401 1.00 92.88 200 THR A CA 1
ATOM 1575 C C . THR A 1 200 ? 12.659 0.477 -22.323 1.00 92.88 200 THR A C 1
ATOM 1577 O O . THR A 1 200 ? 12.069 1.411 -22.860 1.00 92.88 200 THR A O 1
ATOM 1580 N N . LEU A 1 201 ? 13.865 0.627 -21.764 1.00 90.00 201 LEU A N 1
ATOM 1581 C CA . LEU A 1 201 ? 14.547 1.927 -21.712 1.00 90.00 201 LEU A CA 1
ATOM 1582 C C . LEU A 1 201 ? 14.795 2.506 -23.109 1.00 90.00 201 LEU A C 1
ATOM 1584 O O . LEU A 1 201 ? 14.508 3.678 -23.342 1.00 90.00 201 LEU A O 1
ATOM 1588 N N . CYS A 1 202 ? 15.240 1.687 -24.067 1.00 88.00 202 CYS A N 1
ATOM 1589 C CA . CYS A 1 202 ? 15.457 2.119 -25.449 1.00 88.00 202 CYS A CA 1
ATOM 1590 C C . CYS A 1 202 ? 14.174 2.592 -26.144 1.00 88.00 202 CYS A C 1
ATOM 1592 O O . CYS A 1 202 ? 14.240 3.420 -27.048 1.00 88.00 202 CYS A O 1
ATOM 1594 N N . ARG A 1 203 ? 13.001 2.080 -25.764 1.00 86.69 203 ARG A N 1
ATOM 1595 C CA . ARG A 1 203 ? 11.720 2.568 -26.292 1.00 86.69 203 ARG A CA 1
ATOM 1596 C C . ARG A 1 203 ? 11.302 3.858 -25.607 1.00 86.69 203 ARG A C 1
ATOM 1598 O O . ARG A 1 203 ? 10.983 4.825 -26.295 1.00 86.69 203 ARG A O 1
ATOM 1605 N N . THR A 1 204 ? 11.348 3.880 -24.279 1.00 85.12 204 THR A N 1
ATOM 1606 C CA . THR A 1 204 ? 10.869 5.008 -23.478 1.00 85.12 204 THR A CA 1
ATOM 1607 C C . THR A 1 204 ? 11.746 6.252 -23.649 1.00 85.12 204 THR A C 1
ATOM 1609 O O . THR A 1 204 ? 11.209 7.352 -23.716 1.00 85.12 204 THR A O 1
ATOM 1612 N N . VAL A 1 205 ? 13.063 6.106 -23.851 1.00 84.62 205 VAL A N 1
ATOM 1613 C CA . VAL A 1 205 ? 13.981 7.239 -24.101 1.00 84.62 205 VAL A CA 1
ATOM 1614 C C . VAL A 1 205 ? 13.646 8.017 -25.382 1.00 84.62 205 VAL A C 1
ATOM 1616 O O . VAL A 1 205 ? 13.939 9.206 -25.481 1.00 84.62 205 VAL A O 1
ATOM 1619 N N . ASN A 1 206 ? 12.991 7.377 -26.360 1.00 79.38 206 ASN A N 1
ATOM 1620 C CA . ASN A 1 206 ? 12.552 8.043 -27.591 1.00 79.38 206 ASN A CA 1
ATOM 1621 C C . ASN A 1 206 ? 11.320 8.942 -27.379 1.00 79.38 206 ASN A C 1
ATOM 1623 O O . ASN A 1 206 ? 10.949 9.704 -28.275 1.00 79.38 206 ASN A O 1
ATOM 1627 N N . VAL A 1 207 ? 10.689 8.883 -26.204 1.00 83.31 207 VAL A N 1
ATOM 1628 C CA . VAL A 1 207 ? 9.635 9.808 -25.792 1.00 83.31 207 VAL A CA 1
ATOM 1629 C C . VAL A 1 207 ? 10.298 10.994 -25.097 1.00 83.31 207 VAL A C 1
ATOM 1631 O O . VAL A 1 207 ? 10.907 10.842 -24.041 1.00 83.31 207 VAL A O 1
ATOM 1634 N N . LYS A 1 208 ? 10.181 12.193 -25.688 1.00 81.56 208 LYS A N 1
ATOM 1635 C CA . LYS A 1 208 ? 10.891 13.404 -25.224 1.00 81.56 208 LYS A CA 1
ATOM 1636 C C . LYS A 1 208 ? 10.718 13.685 -23.729 1.00 81.56 208 LYS A C 1
ATOM 1638 O O . LYS A 1 208 ? 11.676 14.102 -23.094 1.00 81.56 208 LYS A O 1
ATOM 1643 N N . GLU A 1 209 ? 9.523 13.440 -23.197 1.00 86.75 209 GLU A N 1
ATOM 1644 C CA . GLU A 1 209 ? 9.172 13.647 -21.787 1.00 86.75 209 GLU A CA 1
ATOM 1645 C C . GLU A 1 209 ? 9.997 12.779 -20.822 1.00 86.75 209 GLU A C 1
ATOM 1647 O O . GLU A 1 209 ? 10.337 13.230 -19.737 1.00 86.75 209 GLU A O 1
ATOM 1652 N N . PHE A 1 210 ? 10.391 11.568 -21.229 1.00 85.44 210 PHE A N 1
ATOM 1653 C CA . PHE A 1 210 ? 11.074 10.601 -20.358 1.00 85.44 210 PHE A CA 1
ATOM 1654 C C . PHE A 1 210 ? 12.557 10.415 -20.681 1.00 85.44 210 PHE A C 1
ATOM 1656 O O . PHE A 1 210 ? 13.219 9.578 -20.065 1.00 85.44 210 PHE A O 1
ATOM 1663 N N . CYS A 1 211 ? 13.082 11.165 -21.652 1.00 79.44 211 CYS A N 1
ATOM 1664 C CA . CYS A 1 211 ? 14.444 11.009 -22.151 1.00 79.44 211 CYS A CA 1
ATOM 1665 C C . CYS A 1 211 ? 15.479 11.144 -21.021 1.00 79.44 211 CYS A C 1
ATOM 1667 O O . CYS A 1 211 ? 16.291 10.241 -20.831 1.00 79.44 211 CYS A O 1
ATOM 1669 N N . GLU A 1 212 ? 15.408 12.212 -20.219 1.00 81.81 212 GLU A N 1
ATOM 1670 C CA . GLU A 1 212 ? 16.353 12.456 -19.117 1.00 81.81 212 GLU A CA 1
ATOM 1671 C C . GLU A 1 212 ? 16.302 11.351 -18.053 1.00 81.81 212 GLU A C 1
ATOM 1673 O O . GLU A 1 212 ? 17.343 10.805 -17.675 1.00 81.81 212 GLU A O 1
ATOM 1678 N N . SER A 1 213 ? 15.097 10.953 -17.634 1.00 82.50 213 SER A N 1
ATOM 1679 C CA . SER A 1 213 ? 14.891 9.861 -16.677 1.00 82.50 213 SER A CA 1
ATOM 1680 C C . SER A 1 213 ? 15.453 8.537 -17.201 1.00 82.50 213 SER A C 1
ATOM 1682 O O . SER A 1 213 ? 16.176 7.849 -16.486 1.00 82.50 213 SER A O 1
ATOM 1684 N N . CYS A 1 214 ? 15.204 8.194 -18.468 1.00 80.81 214 CYS A N 1
ATOM 1685 C CA . CYS A 1 214 ? 15.738 6.971 -19.076 1.00 80.81 214 CYS A CA 1
ATOM 1686 C C . CYS A 1 214 ? 17.266 6.992 -19.206 1.00 80.81 214 CYS A C 1
ATOM 1688 O O . CYS A 1 214 ? 17.907 5.962 -18.987 1.00 80.81 214 CYS A O 1
ATOM 1690 N N . TRP A 1 215 ? 17.861 8.140 -19.548 1.00 79.75 215 TRP A N 1
ATOM 1691 C CA . TRP A 1 215 ? 19.318 8.293 -19.610 1.00 79.75 215 TRP A CA 1
ATOM 1692 C C . TRP A 1 215 ? 19.968 8.086 -18.249 1.00 79.75 215 TRP A C 1
ATOM 1694 O O . TRP A 1 215 ? 20.984 7.396 -18.165 1.00 79.75 215 TRP A O 1
ATOM 1704 N N . LYS A 1 216 ? 19.368 8.631 -17.186 1.00 85.31 216 LYS A N 1
ATOM 1705 C CA . LYS A 1 216 ? 19.832 8.417 -15.814 1.00 85.31 216 LYS A CA 1
ATOM 1706 C C . LYS A 1 216 ? 19.868 6.923 -15.475 1.00 85.31 216 LYS A C 1
ATOM 1708 O O . LYS A 1 216 ? 20.931 6.415 -15.132 1.00 85.31 216 LYS A O 1
ATOM 1713 N N . VAL A 1 217 ? 18.748 6.219 -15.667 1.00 84.44 217 VAL A N 1
ATOM 1714 C CA . VAL A 1 217 ? 18.641 4.779 -15.368 1.00 84.44 217 VAL A CA 1
ATOM 1715 C C . VAL A 1 217 ? 19.622 3.954 -16.211 1.00 84.44 217 VAL A C 1
ATOM 1717 O O . VAL A 1 217 ? 20.264 3.034 -15.708 1.00 84.44 217 VAL A O 1
ATOM 1720 N N . SER A 1 218 ? 19.778 4.296 -17.494 1.00 79.31 218 SER A N 1
ATOM 1721 C CA . SER A 1 218 ? 20.700 3.599 -18.402 1.00 79.31 218 SER A CA 1
ATOM 1722 C C . SER A 1 218 ? 22.156 3.742 -17.957 1.00 79.31 218 SER A C 1
ATOM 1724 O O . SER A 1 218 ? 22.893 2.758 -17.941 1.00 79.31 218 SER A O 1
ATOM 1726 N N . ASN A 1 219 ? 22.567 4.953 -17.571 1.00 82.31 219 ASN A N 1
ATOM 1727 C CA . ASN A 1 219 ? 23.924 5.213 -17.095 1.00 82.31 219 ASN A CA 1
ATOM 1728 C C . ASN A 1 219 ? 24.216 4.470 -15.789 1.00 82.31 219 ASN A C 1
ATOM 1730 O O . ASN A 1 219 ? 25.303 3.918 -15.640 1.00 82.31 219 ASN A O 1
ATOM 1734 N N . GLU A 1 220 ? 23.252 4.417 -14.870 1.00 82.19 220 GLU A N 1
ATOM 1735 C CA . GLU A 1 220 ? 23.413 3.677 -13.618 1.00 82.19 220 GLU A CA 1
ATOM 1736 C C . GLU A 1 220 ? 23.539 2.168 -13.878 1.00 82.19 220 GLU A C 1
ATOM 1738 O O . GLU A 1 220 ? 24.410 1.512 -13.316 1.00 82.19 220 GLU A O 1
ATOM 1743 N N . CYS A 1 221 ? 22.756 1.627 -14.819 1.00 79.88 221 CYS A N 1
ATOM 1744 C CA . CYS A 1 221 ? 22.831 0.212 -15.190 1.00 79.88 221 CYS A CA 1
ATOM 1745 C C . CYS A 1 221 ? 24.206 -0.149 -15.758 1.00 79.88 221 CYS A C 1
ATOM 1747 O O . CYS A 1 221 ? 24.755 -1.195 -15.419 1.00 79.88 221 CYS A O 1
ATOM 1749 N N . VAL A 1 222 ? 24.791 0.729 -16.577 1.00 79.31 222 VAL A N 1
ATOM 1750 C CA . VAL A 1 222 ? 26.151 0.531 -17.091 1.00 79.31 222 VAL A CA 1
ATOM 1751 C C . VAL A 1 222 ? 27.184 0.554 -15.964 1.00 79.31 222 VAL A C 1
ATOM 1753 O O . VAL A 1 222 ? 28.103 -0.249 -16.002 1.00 79.31 222 VAL A O 1
ATOM 1756 N N . ARG A 1 223 ? 27.038 1.440 -14.972 1.00 77.81 223 ARG A N 1
ATOM 1757 C CA . ARG A 1 223 ? 27.995 1.585 -13.860 1.00 77.81 223 ARG A CA 1
ATOM 1758 C C . ARG A 1 223 ? 27.973 0.429 -12.865 1.00 77.81 223 ARG A C 1
ATOM 1760 O O . ARG A 1 223 ? 29.007 0.129 -12.288 1.00 77.81 223 ARG A O 1
ATOM 1767 N N . GLU A 1 224 ? 26.803 -0.150 -12.622 1.00 76.62 224 GLU A N 1
ATOM 1768 C CA . GLU A 1 224 ? 26.641 -1.198 -11.608 1.00 76.62 224 GLU A CA 1
ATOM 1769 C C . GLU A 1 224 ? 26.786 -2.616 -12.196 1.00 76.62 224 GLU A C 1
ATOM 1771 O O . GLU A 1 224 ? 27.157 -3.547 -11.487 1.00 76.62 224 GLU A O 1
ATOM 1776 N N . CYS A 1 225 ? 26.518 -2.805 -13.497 1.00 68.00 225 CYS A N 1
ATOM 1777 C CA . CYS A 1 225 ? 26.614 -4.120 -14.151 1.00 68.00 225 CYS A CA 1
ATOM 1778 C C . CYS A 1 225 ? 27.965 -4.395 -14.847 1.00 68.00 225 CYS A C 1
ATOM 1780 O O . CYS A 1 225 ? 28.181 -5.535 -15.266 1.00 68.00 225 CYS A O 1
ATOM 1782 N N . TRP A 1 226 ? 28.842 -3.391 -15.000 1.00 56.31 226 TRP A N 1
ATOM 1783 C CA . TRP A 1 226 ? 30.140 -3.481 -15.694 1.00 56.31 226 TRP A CA 1
ATOM 1784 C C . TRP A 1 226 ? 31.246 -2.756 -14.928 1.00 56.31 226 TRP A C 1
ATOM 1786 O O . TRP A 1 226 ? 32.392 -3.262 -14.964 1.00 56.31 226 TRP A O 1
#

Foldseek 3Di:
DLVQLAPVHDLVSNLVVLVVLLVCLQVDADDPCVVVSNCVSLVVLCDPPHDPSSNLSVLSSLLSNLQSHPCVCPLVLLVVVCVLQVRDDDPVCVVSSLSSVCSSCVLQQRCRNPLQCVQVSLVVVLVVHQDLSNLSSLLNNLQRPVVSNQVPVLVVLLSLLVCLVPDPDPSSVLSSLSSLLSCLLSVRDDPVNVVSNVVSLVVQCVPVSCVVSSVNSVVSNVVRVD

InterPro domains:
  IPR003913 Tuberin [PR01431] (121-144)
  IPR003913 Tuberin [PR01431] (167-186)
  IPR024584 Tuberin, N-terminal [PF11864] (11-219)
  IPR027107 Tuberin/Ral GTPase-activating protein subunit alpha [PTHR10063] (3-220)

Nearest PDB structures (foldseek):
  9ce3-assembly1_A  TM=9.771E-01  e=2.037E-19  Homo sapiens
  9ce3-assembly1_B  TM=9.774E-01  e=3.816E-18  Homo sapiens
  8whi-assembly1_A  TM=5.574E-01  e=1.247E-02  Homo sapiens
  4k92-assembly2_B  TM=4.762E-01  e=1.804E-01  Homo sapiens
  5xah-assembly3_C  TM=5.006E-01  e=2.898E-01  Homo sapiens

Sequence (226 aa):
SLQELHPDCGLSNRIRVANHVCDLAKAKKFEEHAVEAVWKAVEDMLTPEQPPEARHAVLLLLRAIIQGQGERLGPLRAFFFKVIRDYQPSNEDLSDRLEVFKALTENGKDITYLEEDIAGFVLLWMDIGLTADFLHVLVNLVKFNSCYLDQNVSVMVQKICLLCNRTTASTDIEVALQVLDAVVCYNCLPSDSLTVFIITLCRTVNVKEFCESCWKVSNECVRECW

=== Feature glossary ===
Reading guide. The protein is described through the following features:

Foldseek 3Di. A 3Di character summarizes, for each residue, the relative orientation of the Cα frame of its nearest spatial neighbor. Because it encodes fold topology rather than chemistry, 3Di alignments detect remote structural similarity that sequence alignment misses.

Contact-map, Ramachandran, and PAE plots. Plot images: a contact map (which residues are close in 3D, as an N×N binary image), a Ramachandran scatter (backbone torsion angles, revealing secondary-structure composition at a glance), and — for AlphaFold structures — a PAE heatmap (pairwise prediction confidence).

Radius of gyration, Cα contacts, bounding box. Radius of gyration (Rg) is the root-mean-square distance of Cα atoms from their centroid — a single number for overall size and compactness. A globular domain of N residues has Rg ≈ 2.2·N^0.38 Å; an extended or disordered chain has a much larger Rg. The Cα contact count is the number of residue pairs whose Cα atoms are within 8 Å and are more than four positions apart in sequence — a standard proxy for tertiary packing density. The bounding box is the smallest axis-aligned box enclosing all Cα atoms.

Secondary structure (8-state, DSSP). Eight-state secondary structure (DSSP): H is the canonical α-helix, G the tighter 3₁₀-helix, I the wider π-helix; E/B are β-structure, T and S are turns and bends, and '-' is everything else. DSSP derives these from the pattern of main-chain N–H···O=C hydrogen bonds, not from the sequence.

B-factor. B-factor (Debye–Waller factor) reflect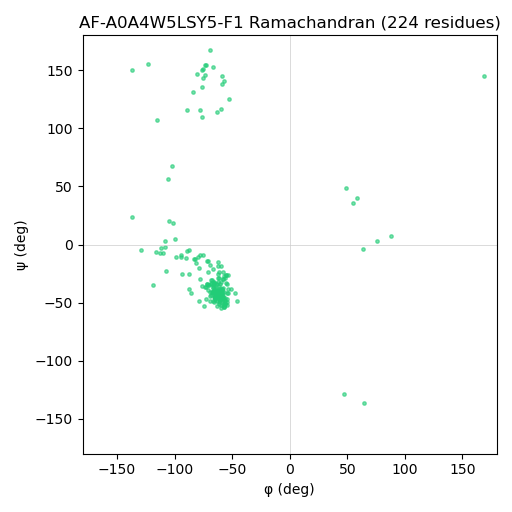s atomic displacement in the crystal lattice. It is an experimental observable (units Å²), not a prediction; low values mean the atom is pinned down, high values mean it moves or is heterogeneous across the crystal.

pLDDT. pLDDT is the predicted lDDT-Cα score: AlphaFold's confidence that the local environment of each residue (all inter-atomic distances within 15 Å) is correctly placed. It is a per-residue number between 0 and 100, with higher meaning more reliable.

Nearest PDB structures. Nearest PDB neighbors are the top structural matches found by Foldseek when searching this structure against the entire Protein Data Bank. Each hit reports a TM-score (0 to 1; >0.5 almost always implies the same fold) and an E-value. These are *structural* homologs — they may share no detectable sequence similarity.

Solvent-accessible surface area. Accessible surface area quantifies burial. A residue with SASA near zero is packed into the hydrophobic core; one with SASA >100 Å² sits on the surface. Computed here via the Shrake–Rupley numerical algorithm with a 1.4 Å probe.

Rendered structure images. Structure images are PyMOL renders from six orthogonal camera directions. Cartoon representation draws helices as coils and strands as arrows; sticks shows the backbone as bonds; surface shows the solvent-excluded envelope. Rainbow coloring maps sequence position to hue (blue→red, N→C); chain coloring assigns a distinct color per polypeptide.

Backbone torsions (φ/ψ). φ (phi) and ψ (psi) are the two rotatable backbone dihedrals per residue: φ is the C(i-1)–N–Cα–C torsion, ψ is the N–Cα–C–N(i+1) torsion, both in degrees on (−180°, 180°]. α-helical residues cluster near (−60°, −45°); β-strand residues near (−120°, +130°). A Ramachandran plot is simply a scatter of (φ, ψ) for every residue.

Predicted aligned error. Predicted Aligned Error (PAE) is an AlphaFold confidence matrix: entry (i, j) is the expected error in the position of residue j, in å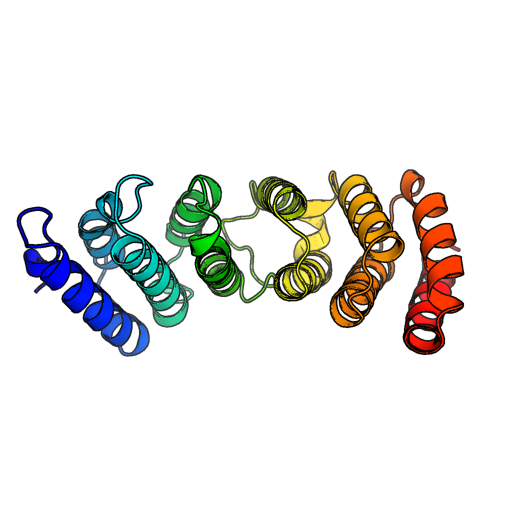ngströms, when the prediction is superimposed on the true structure at residue i. Low PAE within a block of residues means that block is internally rigid and well-predicted; high PAE between two blocks means their relative placement is uncertain even if each block individually is confident.

mmCIF coordinates. Structure coordinates are given as an mmCIF _atom_site loop: one row per atom with element, residue name, chain id, sequence number, and x/y/z position in Å. Only the four main-chain atoms per residue are included here; side chains are omitted to keep the record compact.

InterPro / GO / CATH / organism. Database cross-references. InterPro integrates a dozen domain/family signature databases into unified entries with residue-range hits. GO terms attach function/process/location labels with evidence codes. CATH codes position the fold in a four-level structural taxonomy. Organism is the NCBI-taxonomy species name.

Secondary structure (3-state, P-SEA). SS3 is a coarse helix/strand/coil call (letters a/b/c) made by the P-SEA algorithm from inter-Cα distances and dihedrals. It is less detailed than DSSP but needs only Cα positions.

Sequence. Sequence gives the chain of amino acids in standard one-letter code (A=alanine, C=cysteine, …, Y=tyrosine), read N→C. It is the only feature that is directly encoded by the gene; all structural features are derived from the folded form of this sequence.